Protein AF-A0A9N7V753-F1 (afdb_monomer_lite)

Sequence (194 aa):
MTSAGGLTGLWVVAFLTLHVANFGETQNAAPNKVDVPFPPARPTAQNLAAICHQGQGRPRYPASFFPRSGSSHFRRRGDAINRLESWFQSCCSGQASEQSHQILCCAQQAWKQALSQFCVEEYSTMTAAYLCCRSQGDARWTCFDSELPNPDYSPTPGYTAPHTDGEKSLAGFPDLLHPNPPKSSLSAEERLEI

Foldseek 3Di:
DDDDDDDDDDDDPPPPPPPPPPPPPPPPPPPPPLDQQPDAAAQDLQQLCLLQPVLQLADADPPVSDDPDPCLLVNLSRQLVNLLSLQLPVLNPDPCPVPSVLSSQSSNVSSVQSVQVSLVVQVVDPDDRDPLSPDDDVSSVCVRNPDGSCNNNDGDPPGGYDDDPCPVRCVSSPPSVDDPPPPPPDDDDDPDDD

Secondary structure (DSSP, 8-state):
--------------------------------------SPPPP-TTTHHHHHHSGGGSPP--GGGS-SSS-HHHHHHHHHHHHHHHHHHHHT-SSGGGGHHHHHHHHHHHHHHHHHHHHHHHHTSSSPPPGGGG--HHHHHHHHTTS-SSTT-PPPTT-------GGGT-TT---TT--PPP------------

pLDDT: mean 78.22, std 21.4, range [39.0, 98.44]

InterPro domains:
  IPR008605 Extracellular matrix protein 1 [PF05782] (37-159)
  IPR008605 Extracellular matrix protein 1 [PTHR16776] (33-165)
  IPR020858 Serum albumin-like [SSF48552] (79-161)

Radius of gyration: 32.26 Å; chains: 1; bounding box: 59×155×39 Å

Organism: Pleuronectes platessa (NCBI:txid8262)

Structure (mmCIF, N/CA/C/O backbone):
data_AF-A0A9N7V753-F1
#
_entry.id   AF-A0A9N7V753-F1
#
loop_
_atom_site.group_PDB
_atom_site.id
_atom_site.type_symbol
_atom_site.label_atom_id
_atom_site.label_alt_id
_atom_site.label_comp_id
_atom_site.label_asym_id
_atom_site.label_entity_id
_atom_site.label_seq_id
_atom_site.pdbx_PDB_ins_code
_atom_site.Cartn_x
_atom_site.Cartn_y
_atom_site.Cartn_z
_atom_site.occupancy
_atom_site.B_iso_or_equiv
_atom_site.auth_seq_id
_atom_site.auth_comp_id
_atom_site.auth_asym_id
_atom_site.auth_atom_id
_atom_site.pdbx_PDB_model_num
ATOM 1 N N . MET A 1 1 ? 20.153 -100.114 -15.210 1.00 41.12 1 MET A N 1
ATOM 2 C CA . MET A 1 1 ? 21.440 -100.340 -15.901 1.00 41.12 1 MET A CA 1
ATOM 3 C C . MET A 1 1 ? 22.102 -98.981 -16.084 1.00 41.12 1 MET A C 1
ATOM 5 O O . MET A 1 1 ? 21.393 -98.074 -16.491 1.00 41.12 1 MET A O 1
ATOM 9 N N . THR A 1 2 ? 23.398 -98.898 -15.737 1.00 39.09 2 THR A N 1
ATOM 10 C CA . THR A 1 2 ? 24.406 -97.827 -15.984 1.00 39.09 2 THR A CA 1
ATOM 11 C C . THR A 1 2 ? 24.171 -96.455 -15.321 1.00 39.09 2 THR A C 1
ATOM 13 O O . THR A 1 2 ? 23.083 -95.924 -15.457 1.00 39.09 2 THR A O 1
ATOM 16 N N . SER A 1 3 ? 25.065 -95.807 -14.554 1.00 41.88 3 SER A N 1
ATOM 17 C CA . SER A 1 3 ? 26.543 -95.748 -14.376 1.00 41.88 3 SER A CA 1
ATOM 18 C C . SER A 1 3 ? 27.085 -94.368 -14.801 1.00 41.88 3 SER A C 1
ATOM 20 O O . SER A 1 3 ? 26.590 -93.809 -15.773 1.00 41.88 3 SER A O 1
ATOM 22 N N . ALA A 1 4 ? 28.147 -93.931 -14.102 1.00 47.25 4 ALA A N 1
ATOM 23 C CA . ALA A 1 4 ? 29.053 -92.791 -14.335 1.00 47.25 4 ALA A CA 1
ATOM 24 C C . ALA A 1 4 ? 28.466 -91.400 -14.016 1.00 47.25 4 ALA A C 1
ATOM 26 O O . ALA A 1 4 ? 27.377 -91.061 -14.452 1.00 47.25 4 ALA A O 1
ATOM 27 N N . GLY A 1 5 ? 29.077 -90.558 -13.175 1.00 39.50 5 GLY A N 1
ATOM 28 C CA . GLY A 1 5 ? 30.484 -90.128 -13.139 1.00 39.50 5 GLY A CA 1
ATOM 29 C C . GLY A 1 5 ? 30.478 -88.655 -13.580 1.00 39.50 5 GLY A C 1
ATOM 30 O O . GLY A 1 5 ? 30.138 -88.370 -14.716 1.00 39.50 5 GLY A O 1
ATOM 31 N N . GLY A 1 6 ? 30.533 -87.680 -12.671 1.00 49.28 6 GLY A N 1
ATOM 32 C CA . GLY A 1 6 ? 31.778 -87.059 -12.221 1.00 49.28 6 GLY A CA 1
ATOM 33 C C . GLY A 1 6 ? 32.352 -86.130 -13.295 1.00 49.28 6 GLY A C 1
ATOM 34 O O . GLY A 1 6 ? 32.861 -86.639 -14.280 1.00 49.28 6 GLY A O 1
ATOM 35 N N . LEU A 1 7 ? 32.303 -84.806 -13.094 1.00 53.50 7 LEU A N 1
ATOM 36 C CA . LEU A 1 7 ? 33.302 -83.853 -13.601 1.00 53.50 7 LEU A CA 1
ATOM 37 C C . LEU A 1 7 ? 33.081 -82.454 -13.009 1.00 53.50 7 LEU A C 1
ATOM 39 O O . LEU A 1 7 ? 31.990 -81.891 -13.002 1.00 53.50 7 LEU A O 1
ATOM 43 N N . THR A 1 8 ? 34.180 -81.942 -12.479 1.00 56.88 8 THR A N 1
ATOM 44 C CA . THR A 1 8 ? 34.434 -80.615 -11.932 1.00 56.88 8 THR A CA 1
ATOM 45 C C . THR A 1 8 ? 34.169 -79.497 -12.937 1.00 56.88 8 THR A C 1
ATOM 47 O O . THR A 1 8 ? 34.544 -79.611 -14.101 1.00 56.88 8 THR A O 1
ATOM 50 N N . GLY A 1 9 ? 33.647 -78.368 -12.461 1.00 53.69 9 GLY A N 1
ATOM 51 C CA . GLY A 1 9 ? 33.552 -77.145 -13.253 1.00 53.69 9 GLY A CA 1
ATOM 52 C C . GLY A 1 9 ? 33.303 -75.928 -12.374 1.00 53.69 9 GLY A C 1
ATOM 53 O O . GLY A 1 9 ? 32.161 -75.535 -12.167 1.00 53.69 9 GLY A O 1
ATOM 54 N N . LEU A 1 10 ? 34.387 -75.359 -11.842 1.00 59.84 10 LEU A N 1
ATOM 55 C CA . LEU A 1 10 ? 34.422 -74.032 -11.229 1.00 59.84 10 LEU A CA 1
ATOM 56 C C . LEU A 1 10 ? 33.888 -72.993 -12.224 1.00 59.84 10 LEU A C 1
ATOM 58 O O . LEU A 1 10 ? 34.553 -72.701 -13.215 1.00 59.84 10 LEU A O 1
ATOM 62 N N . TRP A 1 11 ? 32.730 -72.403 -11.934 1.00 51.78 11 TRP A N 1
ATOM 63 C CA . TRP A 1 11 ? 32.308 -71.155 -12.564 1.00 51.78 11 TRP A CA 1
ATOM 64 C C . TRP A 1 11 ? 32.396 -70.033 -11.538 1.00 51.78 11 TRP A C 1
ATOM 66 O O . TRP A 1 11 ? 31.686 -69.995 -10.535 1.00 51.78 11 TRP A O 1
ATOM 76 N N . VAL A 1 12 ? 33.362 -69.160 -11.797 1.00 57.62 12 VAL A N 1
ATOM 77 C CA . VAL A 1 12 ? 33.667 -67.927 -11.080 1.00 57.62 12 VAL A CA 1
ATOM 78 C C . VAL A 1 12 ? 32.401 -67.072 -11.005 1.00 57.62 12 VAL A C 1
ATOM 80 O O . VAL A 1 12 ? 31.888 -66.625 -12.028 1.00 57.62 12 VAL A O 1
ATOM 83 N N . VAL A 1 13 ? 31.894 -66.834 -9.795 1.00 61.47 13 VAL A N 1
ATOM 84 C CA . VAL A 1 13 ? 30.820 -65.860 -9.571 1.00 61.47 13 VAL A CA 1
ATOM 85 C C . VAL A 1 13 ? 31.440 -64.471 -9.698 1.00 61.47 13 VAL A C 1
ATOM 87 O O . VAL A 1 13 ? 32.051 -63.958 -8.762 1.00 61.47 13 VAL A O 1
ATOM 90 N N . ALA A 1 14 ? 31.331 -63.869 -10.879 1.00 55.44 14 ALA A N 1
ATOM 91 C CA . ALA A 1 14 ? 31.645 -62.463 -11.073 1.00 55.44 14 ALA A CA 1
ATOM 92 C C . ALA A 1 14 ? 30.571 -61.621 -10.362 1.00 55.44 14 ALA A C 1
ATOM 94 O O . ALA A 1 14 ? 29.506 -61.352 -10.916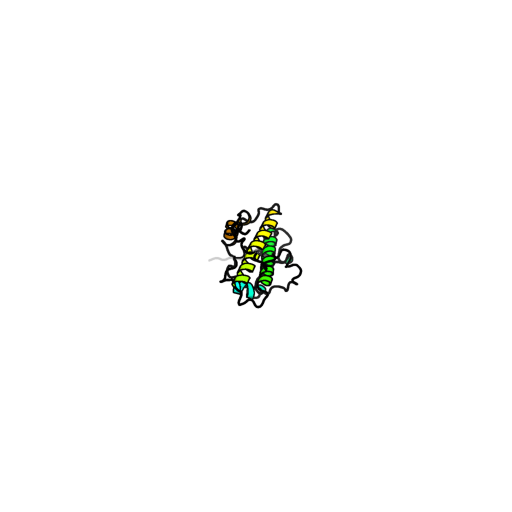 1.00 55.44 14 ALA A O 1
ATOM 95 N N . PHE A 1 15 ? 30.835 -61.223 -9.116 1.00 52.66 15 PHE A N 1
ATOM 96 C CA . PHE A 1 15 ? 30.058 -60.194 -8.427 1.00 52.66 15 PHE A CA 1
ATOM 97 C C . PHE A 1 15 ? 30.319 -58.843 -9.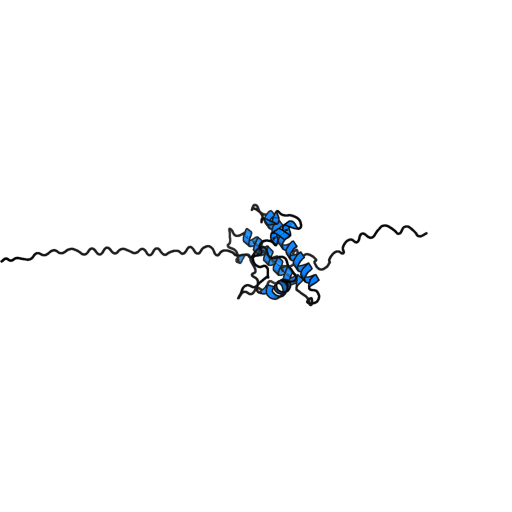105 1.00 52.66 15 PHE A C 1
ATOM 99 O O . PHE A 1 15 ? 31.224 -58.102 -8.727 1.00 52.66 15 PHE A O 1
ATOM 106 N N . LEU A 1 16 ? 29.526 -58.524 -10.129 1.00 52.78 16 LEU A N 1
ATOM 107 C CA . LEU A 1 16 ? 29.385 -57.156 -10.614 1.00 52.78 16 LEU A CA 1
ATOM 108 C C . LEU A 1 16 ? 28.693 -56.350 -9.514 1.00 52.78 16 LEU A C 1
ATOM 110 O O . LEU A 1 16 ? 27.471 -56.377 -9.370 1.00 52.78 16 LEU A O 1
ATOM 114 N N . THR A 1 17 ? 29.484 -55.648 -8.708 1.00 55.44 17 THR A N 1
ATOM 115 C CA . THR A 1 17 ? 28.987 -54.599 -7.824 1.00 55.44 17 THR A CA 1
ATOM 116 C C . THR A 1 17 ? 28.474 -53.456 -8.695 1.00 55.44 17 THR A C 1
ATOM 118 O O . THR A 1 17 ? 29.213 -52.554 -9.095 1.00 55.44 17 THR A O 1
ATOM 121 N N . LEU A 1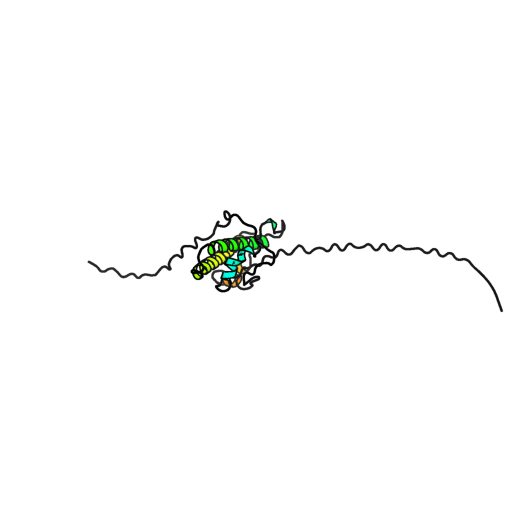 18 ? 27.177 -53.507 -9.011 1.00 53.69 18 LEU A N 1
ATOM 122 C CA . LEU A 1 18 ? 26.414 -52.342 -9.438 1.00 53.69 18 LEU A CA 1
ATOM 123 C C . LEU A 1 18 ? 26.581 -51.286 -8.347 1.00 53.69 18 LEU A C 1
ATOM 125 O O . LEU A 1 18 ? 25.947 -51.342 -7.294 1.00 53.69 18 LEU A O 1
ATOM 129 N N . HIS A 1 19 ? 27.482 -50.340 -8.592 1.00 51.34 19 HIS A N 1
ATOM 130 C CA . HIS A 1 19 ? 27.505 -49.096 -7.856 1.00 51.34 19 HIS A CA 1
ATOM 131 C C . HIS A 1 19 ? 26.194 -48.403 -8.202 1.00 51.34 19 HIS A C 1
ATOM 133 O O . HIS A 1 19 ? 26.049 -47.814 -9.273 1.00 51.34 19 HIS A O 1
ATOM 139 N N . VAL A 1 20 ? 25.218 -48.516 -7.302 1.00 54.53 20 VAL A N 1
ATOM 140 C CA . VAL A 1 20 ? 24.125 -47.558 -7.225 1.00 54.53 20 VAL A CA 1
ATOM 141 C C . VAL A 1 20 ? 24.807 -46.230 -6.931 1.00 54.53 20 VAL A C 1
ATOM 143 O O . VAL A 1 20 ? 25.133 -45.915 -5.788 1.00 54.53 20 VAL A O 1
ATOM 146 N N . ALA A 1 21 ? 25.110 -45.480 -7.989 1.00 52.22 21 ALA A N 1
ATOM 147 C CA . ALA A 1 21 ? 25.310 -44.057 -7.868 1.00 52.22 21 ALA A CA 1
ATOM 148 C C . ALA A 1 21 ? 23.990 -43.535 -7.308 1.00 52.22 21 ALA A C 1
ATOM 150 O O . ALA A 1 21 ? 22.993 -43.433 -8.020 1.00 52.22 21 ALA A O 1
ATOM 151 N N . ASN A 1 22 ? 23.976 -43.293 -5.999 1.00 52.75 22 ASN A N 1
ATOM 152 C CA . ASN A 1 22 ? 22.988 -42.440 -5.382 1.00 52.75 22 ASN A CA 1
ATOM 153 C C . ASN A 1 22 ? 23.207 -41.091 -6.070 1.00 52.75 22 ASN A C 1
ATOM 155 O O . ASN A 1 22 ? 24.122 -40.346 -5.715 1.00 52.75 22 ASN A O 1
ATOM 159 N N . PHE A 1 23 ? 22.452 -40.831 -7.140 1.00 47.00 23 PHE A N 1
ATOM 160 C CA . PHE A 1 23 ? 22.232 -39.475 -7.591 1.00 47.00 23 PHE A CA 1
ATOM 161 C C . PHE A 1 23 ? 21.607 -38.810 -6.378 1.00 47.00 2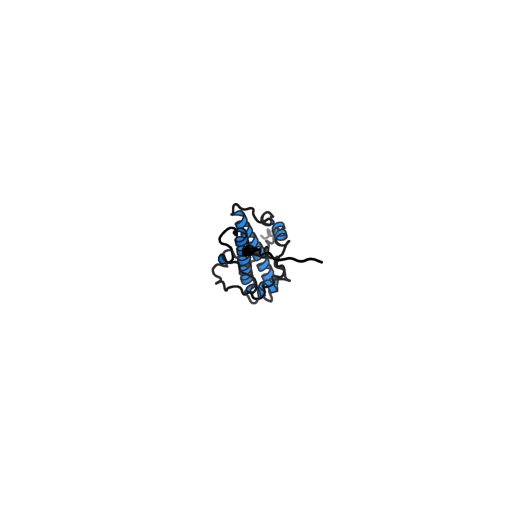3 PHE A C 1
ATOM 163 O O . PHE A 1 23 ? 20.436 -39.019 -6.076 1.00 47.00 23 PHE A O 1
ATOM 170 N N . GLY A 1 24 ? 22.449 -38.111 -5.615 1.00 43.56 24 GLY A N 1
ATOM 171 C CA . GLY A 1 24 ? 21.988 -37.126 -4.671 1.00 43.56 24 GLY A CA 1
ATOM 172 C C . GLY A 1 24 ? 21.081 -36.234 -5.484 1.00 43.56 24 GLY A C 1
ATOM 173 O O . GLY A 1 24 ? 21.546 -35.486 -6.342 1.00 43.56 24 GLY A O 1
ATOM 174 N N . GLU A 1 25 ? 19.785 -36.416 -5.279 1.00 42.47 25 GLU A N 1
ATOM 175 C CA . GLU A 1 25 ? 18.776 -35.489 -5.713 1.00 42.47 25 GLU A CA 1
ATOM 176 C C . GLU A 1 25 ? 19.125 -34.209 -4.965 1.00 42.47 25 GLU A C 1
ATOM 178 O O . GLU A 1 25 ? 18.754 -33.999 -3.809 1.00 42.47 25 GLU A O 1
ATOM 183 N N . THR A 1 26 ? 19.957 -33.379 -5.594 1.00 45.09 26 THR A N 1
ATOM 184 C CA . THR A 1 26 ? 19.962 -31.955 -5.341 1.00 45.09 26 THR A CA 1
ATOM 185 C C . THR A 1 26 ? 18.542 -31.537 -5.652 1.00 45.09 26 THR A C 1
ATOM 187 O O . THR A 1 26 ? 18.189 -31.225 -6.788 1.00 45.09 26 THR A O 1
ATOM 190 N N . GLN A 1 27 ? 17.699 -31.610 -4.621 1.00 48.31 27 GLN A N 1
ATOM 191 C CA . GLN A 1 27 ? 16.474 -30.854 -4.548 1.00 48.31 27 GLN A CA 1
ATOM 192 C C . GLN A 1 27 ? 16.921 -29.428 -4.819 1.00 48.31 27 GLN A C 1
ATOM 194 O O . GLN A 1 27 ? 17.489 -28.752 -3.959 1.00 48.31 27 GLN A O 1
ATOM 199 N N . ASN A 1 28 ? 16.761 -29.014 -6.072 1.00 43.78 28 ASN A N 1
ATOM 200 C CA . ASN A 1 28 ? 16.769 -27.626 -6.449 1.00 43.78 28 ASN A CA 1
ATOM 201 C C . ASN A 1 28 ? 15.605 -27.043 -5.660 1.00 43.78 28 ASN A C 1
ATOM 203 O O . ASN A 1 28 ? 14.462 -27.082 -6.112 1.00 43.78 28 ASN A O 1
ATOM 207 N N . ALA A 1 29 ? 15.884 -26.604 -4.431 1.00 46.41 29 ALA A N 1
ATOM 208 C CA . ALA A 1 29 ? 14.979 -25.782 -3.670 1.00 46.41 29 ALA A CA 1
ATOM 209 C C . ALA A 1 29 ? 14.659 -24.625 -4.606 1.00 46.41 29 ALA A C 1
ATOM 211 O O . ALA A 1 29 ? 15.542 -23.828 -4.941 1.00 46.41 29 ALA A O 1
ATOM 212 N N . ALA A 1 30 ? 13.428 -24.609 -5.119 1.00 45.75 30 ALA A N 1
ATOM 213 C CA . ALA A 1 30 ? 12.931 -23.484 -5.879 1.00 45.75 30 ALA A CA 1
ATOM 214 C C . ALA A 1 30 ? 13.311 -22.227 -5.084 1.00 45.75 30 ALA A C 1
ATOM 216 O O . ALA A 1 30 ? 13.142 -22.231 -3.858 1.00 45.75 30 ALA A O 1
ATOM 217 N N . PRO A 1 31 ? 13.899 -21.199 -5.721 1.00 50.94 31 PRO A N 1
ATOM 218 C CA . PRO A 1 31 ? 14.277 -19.994 -5.004 1.00 50.94 31 PRO A CA 1
ATOM 219 C C . PRO A 1 31 ? 13.043 -19.533 -4.238 1.00 50.94 31 PRO A C 1
ATOM 221 O O . PRO A 1 31 ? 11.997 -19.344 -4.858 1.00 50.94 31 PRO A O 1
ATOM 224 N N . ASN A 1 32 ? 13.158 -19.460 -2.904 1.00 55.78 32 ASN A N 1
ATOM 225 C CA . ASN A 1 32 ? 12.096 -19.032 -1.994 1.00 55.78 32 ASN A CA 1
ATOM 226 C C . ASN A 1 32 ? 11.310 -17.907 -2.672 1.00 55.78 32 ASN A C 1
ATOM 228 O O . ASN A 1 32 ? 11.864 -16.829 -2.907 1.00 55.78 32 ASN A O 1
ATOM 232 N N . LYS A 1 33 ? 10.069 -18.191 -3.088 1.00 62.53 33 LYS A N 1
ATOM 233 C CA . LYS A 1 33 ? 9.252 -17.223 -3.820 1.00 62.53 33 LYS A CA 1
ATOM 234 C C . LYS A 1 33 ? 9.057 -16.043 -2.883 1.00 62.53 33 LYS A C 1
ATOM 236 O O . LYS A 1 33 ? 8.388 -16.167 -1.865 1.00 62.53 33 LYS A O 1
ATOM 241 N N . VAL A 1 34 ? 9.681 -14.918 -3.218 1.00 79.44 34 VAL A N 1
ATOM 242 C CA . VAL A 1 34 ? 9.495 -13.665 -2.492 1.00 79.44 34 VAL A CA 1
ATOM 243 C C . VAL A 1 34 ? 8.034 -13.275 -2.667 1.00 79.44 34 VAL A C 1
ATOM 245 O O . VAL A 1 34 ? 7.625 -12.873 -3.758 1.00 79.44 34 VAL A O 1
ATOM 248 N N . ASP A 1 35 ? 7.247 -13.441 -1.611 1.00 86.50 35 ASP A N 1
ATOM 249 C CA . ASP A 1 35 ? 5.836 -13.092 -1.616 1.00 86.50 35 ASP A CA 1
ATOM 250 C C . ASP A 1 35 ? 5.645 -11.733 -0.950 1.00 86.50 35 ASP A C 1
ATOM 252 O O . ASP A 1 35 ? 6.028 -11.518 0.197 1.00 86.50 35 ASP A O 1
ATOM 256 N N . VAL A 1 36 ? 5.103 -10.792 -1.719 1.00 93.81 36 VAL A N 1
ATOM 257 C CA . VAL A 1 36 ? 4.743 -9.451 -1.264 1.00 93.81 36 VAL A CA 1
ATOM 258 C C . VAL A 1 36 ? 3.267 -9.283 -1.634 1.00 93.81 36 VAL A C 1
ATOM 260 O O . VAL A 1 36 ? 2.983 -9.210 -2.835 1.00 93.81 36 VAL A O 1
ATOM 263 N N . PRO A 1 37 ? 2.331 -9.262 -0.664 1.00 93.81 37 PRO A N 1
ATOM 264 C CA . PRO A 1 37 ? 0.892 -9.220 -0.897 1.00 93.81 37 PRO A CA 1
ATOM 265 C C . PRO A 1 37 ? 0.510 -7.828 -1.403 1.00 93.81 37 PRO A C 1
ATOM 267 O O . PRO A 1 37 ? 0.150 -6.932 -0.644 1.00 93.81 37 PRO A O 1
ATOM 270 N N . PHE A 1 38 ? 0.671 -7.641 -2.709 1.00 96.25 38 PHE A N 1
ATOM 271 C CA . PHE A 1 38 ? 0.485 -6.381 -3.406 1.00 96.25 38 PHE A CA 1
ATOM 272 C C . PHE A 1 38 ? -0.483 -6.591 -4.577 1.00 96.25 38 PHE A C 1
ATOM 274 O O . PHE A 1 38 ? -0.289 -7.550 -5.331 1.00 96.25 38 PHE A O 1
ATOM 281 N N . PRO A 1 39 ? -1.458 -5.694 -4.784 1.00 97.38 39 PRO A N 1
ATOM 282 C CA . PRO A 1 39 ? -1.641 -4.414 -4.096 1.00 97.38 39 PRO A CA 1
ATOM 283 C C . PRO A 1 39 ? -2.316 -4.524 -2.715 1.00 97.38 39 PRO A C 1
ATOM 285 O O . PRO A 1 39 ? -3.073 -5.460 -2.470 1.00 97.38 39 PRO A O 1
ATOM 288 N N . PRO A 1 40 ? -2.048 -3.580 -1.792 1.00 97.44 40 PRO A N 1
ATOM 289 C CA . PRO A 1 40 ? -2.814 -3.469 -0.556 1.00 97.44 40 PRO A CA 1
ATOM 290 C C . PRO A 1 40 ? -4.236 -2.983 -0.858 1.00 97.44 40 PRO A C 1
ATOM 292 O O . PRO A 1 40 ? -4.425 -2.115 -1.713 1.00 97.44 40 PRO A O 1
ATOM 295 N N . ALA A 1 41 ? -5.221 -3.491 -0.123 1.00 97.75 41 ALA A N 1
ATOM 296 C CA . ALA A 1 41 ? -6.615 -3.090 -0.284 1.00 97.75 41 ALA A CA 1
ATOM 297 C C . ALA A 1 41 ? -6.862 -1.627 0.059 1.00 97.75 41 ALA A C 1
ATOM 299 O O . ALA A 1 41 ? -6.158 -1.038 0.879 1.00 97.75 41 ALA A O 1
ATOM 300 N N . ARG A 1 42 ? -7.877 -1.013 -0.547 1.00 98.06 42 ARG A N 1
ATOM 301 C CA . ARG A 1 42 ? -8.275 0.332 -0.143 1.00 98.06 42 ARG A CA 1
ATOM 302 C C . ARG A 1 42 ? -8.811 0.308 1.301 1.00 98.06 42 ARG A C 1
ATOM 304 O O . ARG A 1 42 ? -9.614 -0.560 1.650 1.00 98.06 42 ARG A O 1
ATOM 311 N N . PRO A 1 43 ? -8.438 1.282 2.152 1.00 97.81 43 PRO A N 1
ATOM 312 C CA . PRO A 1 43 ? -9.038 1.412 3.474 1.00 97.81 43 PRO A CA 1
ATOM 313 C C . PRO A 1 43 ? -10.547 1.663 3.398 1.00 97.81 43 PRO A C 1
ATOM 315 O O . PRO A 1 43 ? -11.020 2.543 2.668 1.00 97.81 43 PRO A O 1
ATOM 318 N N . THR A 1 44 ? -11.294 0.906 4.190 1.00 96.94 44 THR A N 1
ATOM 319 C CA . THR A 1 44 ? -12.748 0.963 4.359 1.00 96.94 44 THR A CA 1
ATOM 320 C C . THR A 1 44 ? -13.080 1.010 5.847 1.00 96.94 44 THR A C 1
ATOM 322 O O . THR A 1 44 ? -12.226 0.741 6.688 1.00 96.94 44 THR A O 1
ATOM 325 N N . ALA A 1 45 ? -14.324 1.330 6.204 1.00 95.62 45 ALA A N 1
ATOM 326 C CA . ALA A 1 45 ? -14.742 1.282 7.606 1.00 95.62 45 ALA A CA 1
ATOM 327 C C . ALA A 1 45 ? -14.619 -0.136 8.202 1.00 95.62 45 ALA A C 1
ATOM 329 O O . ALA A 1 45 ? -14.348 -0.283 9.389 1.00 95.62 45 ALA A O 1
ATOM 330 N N . GLN A 1 46 ? -14.779 -1.170 7.372 1.00 95.44 46 GLN A N 1
ATOM 331 C CA . GLN A 1 46 ? -14.758 -2.576 7.768 1.00 95.44 46 GLN A CA 1
ATOM 332 C C . GLN A 1 46 ? -13.348 -3.057 8.130 1.00 95.44 46 GLN A C 1
ATOM 334 O O . GLN A 1 46 ? -13.185 -3.769 9.117 1.00 95.44 46 GLN A O 1
ATOM 339 N N . ASN A 1 47 ? -12.326 -2.644 7.373 1.00 96.38 47 ASN A N 1
ATOM 340 C CA . ASN A 1 47 ? -10.941 -3.065 7.613 1.00 96.38 47 ASN A CA 1
ATOM 341 C C . ASN A 1 47 ? -10.119 -2.059 8.446 1.00 96.38 47 ASN A C 1
ATOM 343 O O . ASN A 1 47 ? -8.994 -2.370 8.841 1.00 96.38 47 ASN A O 1
ATOM 347 N N . LEU A 1 48 ? -10.677 -0.888 8.783 1.00 95.38 48 LEU A N 1
ATOM 348 C CA . LEU A 1 48 ? -9.972 0.172 9.517 1.00 95.38 48 LEU A CA 1
ATOM 349 C C . LEU A 1 48 ? -9.424 -0.293 10.872 1.00 95.38 48 LEU A C 1
ATOM 351 O O . LEU A 1 48 ? -8.295 0.037 11.237 1.00 95.38 48 LEU A O 1
ATOM 355 N N . ALA A 1 49 ? -10.203 -1.090 11.607 1.00 94.06 49 ALA A N 1
ATOM 356 C CA . ALA A 1 49 ? -9.778 -1.625 12.897 1.00 94.06 49 ALA A CA 1
ATOM 357 C C . ALA A 1 49 ? -8.542 -2.530 12.751 1.00 94.06 49 ALA A C 1
ATOM 359 O O . ALA A 1 49 ? -7.595 -2.415 13.528 1.00 94.06 49 ALA A O 1
ATOM 360 N N . ALA A 1 50 ? -8.508 -3.389 11.729 1.00 95.19 50 ALA A N 1
ATOM 361 C CA . ALA A 1 50 ? -7.349 -4.232 11.445 1.00 95.19 50 ALA A CA 1
ATOM 362 C C . ALA A 1 50 ? -6.138 -3.394 11.005 1.00 95.19 50 ALA A C 1
ATOM 364 O O . ALA A 1 50 ? -5.021 -3.612 11.484 1.00 95.19 50 ALA A O 1
ATOM 365 N N . ILE A 1 51 ? -6.351 -2.379 10.161 1.00 95.81 51 ILE A N 1
ATOM 366 C CA . ILE A 1 51 ? -5.304 -1.434 9.750 1.00 95.81 51 ILE A CA 1
ATOM 367 C C . ILE A 1 51 ? -4.616 -0.823 10.978 1.00 95.81 51 ILE A C 1
ATOM 369 O O . ILE A 1 51 ? -3.391 -0.930 11.090 1.00 95.81 51 ILE A O 1
ATOM 373 N N . CYS A 1 52 ? -5.389 -0.265 11.915 1.00 93.50 52 CYS A N 1
ATOM 374 C CA . CYS A 1 52 ? -4.848 0.439 13.076 1.00 93.50 52 CYS A CA 1
ATOM 375 C C . CYS A 1 52 ? -4.321 -0.481 14.183 1.00 93.50 52 CYS A C 1
ATOM 377 O O . CYS A 1 52 ? -3.291 -0.183 14.785 1.00 93.50 52 CYS A O 1
ATOM 379 N N . HIS A 1 53 ? -5.001 -1.592 14.473 1.00 93.12 53 HIS A N 1
ATOM 380 C CA . HIS A 1 53 ? -4.688 -2.405 15.654 1.00 93.12 53 HIS A CA 1
ATOM 381 C C . HIS A 1 53 ? -3.807 -3.621 15.357 1.00 93.12 53 HIS A C 1
ATOM 383 O O . HIS A 1 53 ? -3.195 -4.163 16.273 1.00 93.12 53 HIS A O 1
ATOM 389 N N . GLN A 1 54 ? -3.708 -4.049 14.096 1.00 94.31 54 GLN A N 1
ATOM 390 C CA . GLN A 1 54 ? -2.997 -5.279 13.718 1.00 94.31 54 GLN A CA 1
ATOM 391 C C . GLN A 1 54 ? -1.732 -5.014 12.887 1.00 94.31 54 GLN A C 1
ATOM 393 O O . GLN A 1 54 ? -1.097 -5.955 12.418 1.00 94.31 54 GLN A O 1
ATOM 398 N N . GLY A 1 55 ? -1.309 -3.752 12.737 1.00 92.50 55 GLY A N 1
ATOM 399 C CA . GLY A 1 55 ? -0.146 -3.386 11.913 1.00 92.50 55 GLY A CA 1
ATOM 400 C C . GLY A 1 55 ? 1.189 -3.983 12.353 1.00 92.50 55 GLY A C 1
ATOM 401 O O . GLY A 1 55 ? 2.076 -4.178 11.526 1.00 92.50 55 GLY A O 1
ATOM 402 N N . GLN A 1 56 ? 1.322 -4.342 13.631 1.00 93.44 56 GLN A N 1
ATOM 403 C CA . GLN A 1 56 ? 2.500 -5.056 14.136 1.00 93.44 56 GLN A CA 1
ATOM 404 C C . GLN A 1 56 ? 2.546 -6.521 13.686 1.00 93.44 56 GLN A C 1
ATOM 406 O O . GLN A 1 56 ? 3.620 -7.104 13.638 1.00 93.44 56 GLN A O 1
ATOM 411 N N . GLY A 1 57 ? 1.412 -7.119 13.319 1.00 95.06 57 GLY A N 1
ATOM 412 C CA . GLY A 1 57 ? 1.358 -8.492 12.821 1.00 95.06 57 GLY A CA 1
ATOM 413 C C . GLY A 1 57 ? 1.563 -8.613 11.309 1.00 95.06 57 GLY A C 1
ATOM 414 O O . GLY A 1 57 ? 1.500 -9.722 10.787 1.00 95.06 57 GLY A O 1
ATOM 415 N N . ARG A 1 58 ? 1.784 -7.509 10.580 1.00 94.75 58 ARG A N 1
ATOM 416 C CA . ARG A 1 58 ? 1.929 -7.517 9.114 1.00 94.75 58 ARG A CA 1
ATOM 417 C C . ARG A 1 58 ? 3.397 -7.383 8.680 1.00 94.75 58 ARG A C 1
ATOM 419 O O . ARG A 1 58 ? 4.088 -6.504 9.202 1.00 94.75 58 ARG A O 1
ATOM 426 N N . PRO A 1 59 ? 3.883 -8.208 7.726 1.00 93.88 59 PRO A N 1
ATOM 427 C CA . PRO A 1 59 ? 5.288 -8.223 7.327 1.00 93.88 59 PRO A CA 1
ATOM 428 C C . PRO A 1 59 ? 5.829 -6.878 6.836 1.00 93.88 59 PRO A C 1
ATOM 430 O O . PRO A 1 59 ? 5.182 -6.179 6.057 1.00 93.88 59 PRO A O 1
ATOM 433 N N . ARG A 1 60 ? 7.060 -6.557 7.250 1.00 93.62 60 ARG A N 1
ATOM 434 C CA . ARG A 1 60 ? 7.888 -5.486 6.678 1.00 93.62 60 ARG A CA 1
ATOM 435 C C . ARG A 1 60 ? 8.929 -6.068 5.731 1.00 93.62 60 ARG A C 1
ATOM 437 O O . ARG A 1 60 ? 9.449 -7.158 5.959 1.00 93.62 60 ARG A O 1
ATOM 444 N N . TYR A 1 61 ? 9.271 -5.301 4.705 1.00 93.94 61 TYR A N 1
ATOM 445 C CA . TYR A 1 61 ? 10.108 -5.733 3.589 1.00 93.94 61 TYR A CA 1
ATOM 446 C C . TYR A 1 61 ? 11.402 -4.910 3.505 1.00 93.94 61 TYR A C 1
ATOM 448 O O . TYR A 1 61 ? 11.532 -4.083 2.603 1.00 93.94 61 TYR A O 1
ATOM 456 N N . PRO A 1 62 ? 12.353 -5.048 4.448 1.00 91.44 62 PRO A N 1
ATOM 457 C CA . PRO A 1 62 ? 13.644 -4.373 4.341 1.00 91.44 62 PRO A CA 1
ATOM 458 C C . PRO A 1 62 ? 14.441 -4.897 3.138 1.00 91.44 62 PRO A C 1
ATOM 460 O O . PRO A 1 62 ? 14.197 -5.994 2.643 1.00 91.44 62 PRO A O 1
ATOM 463 N N . ALA A 1 63 ? 15.474 -4.168 2.707 1.00 89.06 63 ALA A N 1
ATOM 464 C CA . ALA A 1 63 ? 16.317 -4.587 1.582 1.00 89.06 63 ALA A CA 1
ATOM 465 C C . ALA A 1 63 ? 16.934 -5.994 1.754 1.00 89.06 63 ALA A C 1
ATOM 467 O O . ALA A 1 63 ? 17.166 -6.679 0.759 1.00 89.06 63 ALA A O 1
ATOM 468 N N . SER A 1 64 ? 17.173 -6.431 2.997 1.00 89.75 64 SER A N 1
ATOM 469 C CA . SER A 1 64 ? 17.674 -7.769 3.342 1.00 89.75 64 SER A CA 1
ATOM 470 C C . SER A 1 64 ? 16.663 -8.899 3.122 1.00 89.75 64 SER A C 1
ATOM 472 O O . SER A 1 64 ? 17.078 -10.049 3.024 1.00 89.75 64 SER A O 1
ATOM 474 N N . PHE A 1 65 ? 15.365 -8.593 3.014 1.00 90.56 65 PHE A N 1
ATOM 475 C CA . PHE A 1 65 ? 14.316 -9.570 2.697 1.00 90.56 65 PHE A CA 1
ATOM 476 C C . PHE A 1 65 ? 14.440 -10.106 1.264 1.00 90.56 65 PHE A C 1
ATOM 478 O O . PHE A 1 65 ? 13.983 -11.202 0.950 1.00 90.56 65 PHE A O 1
ATOM 485 N N . PHE A 1 66 ? 15.069 -9.334 0.376 1.00 91.62 66 PHE A N 1
ATOM 486 C CA . PHE A 1 66 ? 15.114 -9.628 -1.047 1.00 91.62 66 PHE A CA 1
ATOM 487 C C . PHE A 1 66 ? 16.466 -10.216 -1.473 1.00 91.62 66 PHE A C 1
ATOM 489 O O . PHE A 1 66 ? 17.516 -9.734 -1.035 1.00 91.62 66 PHE A O 1
ATOM 496 N N . PRO A 1 67 ? 16.486 -11.182 -2.416 1.00 91.50 67 PRO A N 1
ATOM 497 C CA . PRO A 1 67 ? 17.717 -11.632 -3.059 1.00 91.50 67 PRO A CA 1
ATOM 498 C C . PRO A 1 67 ? 18.499 -10.456 -3.645 1.00 91.50 67 PRO A C 1
ATOM 500 O O . PRO A 1 67 ? 17.896 -9.511 -4.159 1.00 91.50 67 PRO A O 1
ATOM 503 N N . ARG A 1 68 ? 19.837 -10.515 -3.611 1.00 87.44 68 ARG A N 1
ATOM 504 C CA . ARG A 1 68 ? 20.723 -9.403 -4.013 1.00 87.44 68 ARG A CA 1
ATOM 505 C C . ARG A 1 68 ? 20.469 -8.868 -5.426 1.00 87.44 68 ARG A C 1
ATOM 507 O O . ARG A 1 68 ? 20.597 -7.666 -5.629 1.00 87.44 68 ARG A O 1
ATOM 514 N N . SER A 1 69 ? 20.079 -9.723 -6.363 1.00 87.50 69 SER A N 1
ATOM 515 C CA . SER A 1 69 ? 19.771 -9.375 -7.753 1.00 87.50 69 SER A CA 1
ATOM 516 C C . SER A 1 69 ? 18.411 -9.945 -8.174 1.00 87.50 69 SER A C 1
ATOM 518 O O . SER A 1 69 ? 17.818 -10.753 -7.462 1.00 87.50 69 SER A O 1
ATOM 520 N N . GLY A 1 70 ? 17.880 -9.477 -9.309 1.00 86.56 70 GLY A N 1
ATOM 521 C CA . GLY A 1 70 ? 16.651 -10.018 -9.912 1.00 86.56 70 GLY A CA 1
ATOM 522 C C . GLY A 1 70 ? 15.344 -9.742 -9.154 1.00 86.56 70 GLY A C 1
ATOM 523 O O . GLY A 1 70 ? 14.303 -10.255 -9.539 1.00 86.56 70 GLY A O 1
ATOM 524 N N . SER A 1 71 ? 15.371 -8.934 -8.091 1.00 90.62 71 SER A N 1
ATOM 525 C CA . SER A 1 71 ? 14.230 -8.711 -7.186 1.00 90.62 71 SER A CA 1
ATOM 526 C C . SER A 1 71 ? 13.750 -7.256 -7.129 1.00 90.62 71 SER A C 1
ATOM 528 O O . SER A 1 71 ? 12.975 -6.897 -6.247 1.00 90.62 71 SER A O 1
ATOM 530 N N . SER A 1 72 ? 14.198 -6.399 -8.052 1.00 90.44 72 SER A N 1
ATOM 531 C CA . SER A 1 72 ? 13.928 -4.952 -8.022 1.00 90.44 72 SER A CA 1
ATOM 532 C C . SER A 1 72 ? 12.433 -4.610 -8.007 1.00 90.44 72 SER A C 1
ATOM 534 O O . SER A 1 72 ? 12.019 -3.754 -7.232 1.00 90.44 72 SER A O 1
ATOM 536 N N . HIS A 1 73 ? 11.612 -5.318 -8.787 1.00 91.38 73 HIS A N 1
ATOM 537 C CA . HIS A 1 73 ? 10.154 -5.142 -8.785 1.00 91.38 73 HIS A CA 1
ATOM 538 C C . HIS A 1 73 ? 9.521 -5.492 -7.431 1.00 91.38 73 HIS A C 1
ATOM 540 O O . HIS A 1 73 ? 8.642 -4.779 -6.955 1.00 91.38 73 HIS A O 1
ATOM 546 N N . PHE A 1 74 ? 9.976 -6.572 -6.788 1.00 93.75 74 PHE A N 1
ATOM 547 C CA . PHE A 1 74 ? 9.477 -6.965 -5.468 1.00 93.75 74 PHE A CA 1
ATOM 548 C C . PHE A 1 74 ? 9.916 -5.986 -4.380 1.00 93.75 74 PHE A C 1
ATOM 550 O O . PHE A 1 74 ? 9.115 -5.675 -3.504 1.00 93.75 74 PHE A O 1
ATOM 557 N N . ARG A 1 75 ? 11.140 -5.447 -4.476 1.00 94.31 75 ARG A N 1
ATOM 558 C CA . ARG A 1 75 ? 11.628 -4.396 -3.571 1.00 94.31 75 ARG A CA 1
ATOM 559 C C . ARG A 1 75 ? 10.721 -3.176 -3.600 1.00 94.31 75 ARG A C 1
ATOM 561 O O . ARG A 1 75 ? 10.224 -2.802 -2.553 1.00 94.31 75 ARG A O 1
ATOM 568 N N . ARG A 1 76 ? 10.398 -2.647 -4.786 1.00 95.31 76 ARG A N 1
ATOM 569 C CA . ARG A 1 76 ? 9.508 -1.477 -4.911 1.00 95.31 76 ARG A CA 1
ATOM 570 C C . ARG A 1 76 ? 8.105 -1.734 -4.353 1.00 95.31 76 ARG A C 1
ATOM 572 O O . ARG A 1 76 ? 7.542 -0.872 -3.689 1.00 95.31 76 ARG A O 1
ATOM 579 N N . ARG A 1 77 ? 7.548 -2.939 -4.545 1.00 96.62 77 ARG A N 1
ATOM 580 C CA . ARG A 1 77 ? 6.278 -3.333 -3.898 1.00 96.62 77 ARG A CA 1
ATOM 581 C C . ARG A 1 77 ? 6.407 -3.368 -2.374 1.00 96.62 77 ARG A C 1
ATOM 583 O O . ARG A 1 77 ? 5.526 -2.880 -1.674 1.00 96.62 77 ARG A O 1
ATOM 590 N N . GLY A 1 78 ? 7.503 -3.931 -1.867 1.00 96.31 78 GLY A N 1
ATOM 591 C CA . GLY A 1 78 ? 7.802 -3.974 -0.439 1.00 96.31 78 GLY A CA 1
ATOM 592 C C . GLY A 1 78 ? 7.976 -2.582 0.163 1.00 96.31 78 GLY A C 1
ATOM 593 O O . GLY A 1 78 ? 7.402 -2.297 1.208 1.00 96.31 78 GLY A O 1
ATOM 594 N N . ASP A 1 79 ? 8.691 -1.694 -0.525 1.00 95.75 79 ASP A N 1
ATOM 595 C CA . ASP A 1 79 ? 8.896 -0.300 -0.132 1.00 95.75 79 ASP A CA 1
ATOM 596 C C . ASP A 1 79 ? 7.568 0.469 -0.094 1.00 95.75 79 ASP A C 1
ATOM 598 O O . ASP A 1 79 ? 7.309 1.212 0.857 1.00 95.75 79 ASP A O 1
ATOM 602 N N . ALA A 1 80 ? 6.686 0.237 -1.072 1.00 97.06 80 ALA A N 1
ATOM 603 C CA . ALA A 1 80 ? 5.336 0.795 -1.085 1.00 97.06 80 ALA A CA 1
ATOM 604 C C . ALA A 1 80 ? 4.500 0.323 0.118 1.00 97.06 80 ALA A C 1
ATOM 606 O O . ALA A 1 80 ? 3.855 1.150 0.767 1.00 97.06 80 ALA A O 1
ATOM 607 N N . ILE A 1 81 ? 4.546 -0.973 0.461 1.00 97.19 81 ILE A N 1
ATOM 608 C CA . ILE A 1 81 ? 3.861 -1.507 1.652 1.00 97.19 81 ILE A CA 1
ATOM 609 C C . ILE A 1 81 ? 4.467 -0.933 2.934 1.00 97.19 81 ILE A C 1
ATOM 611 O O . ILE A 1 81 ? 3.728 -0.456 3.787 1.00 97.19 81 ILE A O 1
ATOM 615 N N . ASN A 1 82 ? 5.794 -0.917 3.074 1.00 96.12 82 ASN A N 1
ATOM 616 C CA . ASN A 1 82 ? 6.461 -0.383 4.266 1.00 96.12 82 ASN A CA 1
ATOM 617 C C . ASN A 1 82 ? 6.080 1.079 4.522 1.00 96.12 82 ASN A C 1
ATOM 619 O O . ASN A 1 82 ? 5.799 1.454 5.663 1.00 96.12 82 ASN A O 1
ATOM 623 N N . ARG A 1 83 ? 6.051 1.890 3.456 1.00 95.81 83 ARG A N 1
ATOM 624 C CA . ARG A 1 83 ? 5.620 3.290 3.506 1.00 95.81 83 ARG A CA 1
ATOM 625 C C . ARG A 1 83 ? 4.168 3.402 3.944 1.00 95.81 83 ARG A C 1
ATOM 627 O O . ARG A 1 83 ? 3.872 4.154 4.867 1.00 95.81 83 ARG A O 1
ATOM 634 N N . LEU A 1 84 ? 3.283 2.623 3.324 1.00 96.81 84 LEU A N 1
ATOM 635 C CA . LEU A 1 84 ? 1.865 2.612 3.665 1.00 96.81 84 LEU A CA 1
ATOM 636 C C . LEU A 1 84 ? 1.627 2.222 5.130 1.00 96.81 84 LEU A C 1
ATOM 638 O O . LEU A 1 84 ? 0.896 2.912 5.831 1.00 96.81 84 LEU A O 1
ATOM 642 N N . GLU A 1 85 ? 2.280 1.166 5.612 1.00 96.31 85 GLU A N 1
ATOM 643 C CA . GLU A 1 85 ? 2.160 0.707 6.999 1.00 96.31 85 GLU A CA 1
ATOM 644 C C . GLU A 1 85 ? 2.648 1.753 8.005 1.00 96.31 85 GLU A C 1
ATOM 646 O O . GLU A 1 85 ? 2.044 1.942 9.062 1.00 96.31 85 GLU A O 1
ATOM 651 N N . SER A 1 86 ? 3.724 2.474 7.682 1.00 92.62 86 SER A N 1
ATOM 652 C CA . SER A 1 86 ? 4.147 3.600 8.513 1.00 92.62 86 SER A CA 1
ATOM 653 C C . SER A 1 86 ? 3.121 4.726 8.533 1.00 92.62 86 SER A C 1
ATOM 655 O O . SER A 1 86 ? 2.900 5.339 9.573 1.00 92.62 86 SER A O 1
ATOM 657 N N . TRP A 1 87 ? 2.545 5.050 7.385 1.00 93.56 87 TRP A N 1
ATOM 658 C CA . TRP A 1 87 ? 1.589 6.142 7.272 1.00 93.56 87 TRP A CA 1
ATOM 659 C C . TRP A 1 87 ? 0.263 5.805 7.946 1.00 93.56 87 TRP A C 1
ATOM 661 O O . TRP A 1 87 ? -0.338 6.672 8.574 1.00 93.56 87 TRP A O 1
ATOM 671 N N . PHE A 1 88 ? -0.150 4.538 7.919 1.00 94.44 88 PHE A N 1
ATOM 672 C CA . PHE A 1 88 ? -1.244 4.051 8.752 1.00 94.44 88 PHE A CA 1
ATOM 673 C C . PHE A 1 88 ? -0.948 4.219 10.236 1.00 94.44 88 PHE A C 1
ATOM 675 O O . PHE A 1 88 ? -1.810 4.714 10.954 1.00 94.44 88 PHE A O 1
ATOM 682 N N . GLN A 1 89 ? 0.263 3.899 10.699 1.00 91.69 89 GLN A N 1
ATOM 683 C CA . GLN A 1 89 ? 0.635 4.134 12.095 1.00 91.69 89 GLN A CA 1
ATOM 684 C C . GLN A 1 89 ? 0.475 5.612 12.492 1.00 91.69 89 GLN A C 1
ATOM 686 O O . GLN A 1 89 ? -0.045 5.886 13.572 1.00 91.69 89 GLN A O 1
ATOM 691 N N . SER A 1 90 ? 0.847 6.551 11.616 1.00 89.62 90 SER A N 1
ATOM 692 C CA . SER A 1 90 ? 0.632 7.991 11.831 1.00 89.62 90 SER A CA 1
ATOM 693 C C . SER A 1 90 ? -0.851 8.383 11.806 1.00 89.62 90 SER A C 1
ATOM 695 O O . SER A 1 90 ? -1.303 9.122 12.673 1.00 89.62 90 SER A O 1
ATOM 697 N N . CYS A 1 91 ? -1.642 7.864 10.863 1.00 91.00 91 CYS A N 1
ATOM 698 C CA . CYS A 1 91 ? -3.089 8.114 10.831 1.00 91.00 91 CYS A CA 1
ATOM 699 C C . CYS A 1 91 ? -3.811 7.571 12.076 1.00 91.00 91 CYS A C 1
ATOM 701 O O . CYS A 1 91 ? -4.818 8.132 12.499 1.00 91.00 91 CYS A O 1
ATOM 703 N N . CYS A 1 92 ? -3.308 6.478 12.651 1.00 90.62 92 CYS A N 1
ATOM 704 C CA . CYS A 1 92 ? -3.893 5.811 13.810 1.00 90.62 92 CYS A CA 1
ATOM 705 C C . CYS A 1 92 ? -3.300 6.286 15.154 1.00 90.62 92 CYS A C 1
ATOM 707 O O . CYS A 1 92 ? -3.726 5.801 16.202 1.00 90.62 92 CYS A O 1
ATOM 709 N N . SER A 1 93 ? -2.323 7.205 15.165 1.00 83.31 93 SER A N 1
ATOM 710 C CA . SER A 1 93 ? -1.750 7.735 16.408 1.00 83.31 93 SER A CA 1
ATOM 711 C C . SER A 1 93 ? -2.638 8.844 16.989 1.00 83.31 93 SER A C 1
ATOM 713 O O . SER A 1 93 ? -2.648 9.958 16.475 1.00 83.31 93 SER A O 1
ATOM 715 N N . GLY A 1 94 ? -3.390 8.557 18.058 1.00 68.19 94 GLY A N 1
ATOM 716 C CA . GLY A 1 94 ? -4.217 9.545 18.771 1.00 68.19 94 GLY A CA 1
ATOM 717 C C . GLY A 1 94 ? -5.402 8.929 19.530 1.00 68.19 94 GLY A C 1
ATOM 718 O O . GLY A 1 94 ? -5.723 7.760 19.339 1.00 68.19 94 GLY A O 1
ATOM 719 N N . GLN A 1 95 ? -6.083 9.712 20.381 1.00 53.81 95 GLN A N 1
ATOM 720 C CA . GLN A 1 95 ? -7.296 9.308 21.136 1.00 53.81 95 GLN A CA 1
ATOM 721 C C . GLN A 1 95 ? -8.565 9.266 20.252 1.00 53.81 95 GLN A C 1
ATOM 723 O O . GLN A 1 95 ? -9.649 9.685 20.646 1.00 53.81 95 GLN A O 1
ATOM 728 N N . ALA A 1 96 ? -8.426 8.805 19.014 1.00 52.91 96 ALA A N 1
ATOM 729 C CA . ALA A 1 96 ? -9.354 9.065 17.921 1.00 52.91 96 ALA A CA 1
ATOM 730 C C . ALA A 1 96 ? -10.351 7.915 17.662 1.00 52.91 96 ALA A C 1
ATOM 732 O O . ALA A 1 96 ? -10.824 7.750 16.538 1.00 52.91 96 ALA A O 1
ATOM 733 N N . SER A 1 97 ? -10.727 7.134 18.685 1.00 50.31 97 SER A N 1
ATOM 734 C CA . SER A 1 97 ? -11.834 6.168 18.543 1.00 50.31 97 SER A CA 1
ATOM 735 C C . SER A 1 97 ? -13.161 6.863 18.196 1.00 50.31 97 SER A C 1
ATOM 737 O O . SER A 1 97 ? -13.975 6.281 17.492 1.00 50.31 97 SER A O 1
ATOM 739 N N . GLU A 1 98 ? -13.323 8.137 18.578 1.00 52.12 98 GLU A N 1
ATOM 740 C CA . GLU A 1 98 ? -14.464 9.003 18.223 1.00 52.12 98 GLU A CA 1
ATOM 741 C C . GLU A 1 98 ? -14.328 9.686 16.841 1.00 52.12 98 GLU A C 1
ATOM 743 O O . GLU A 1 98 ? -15.244 10.358 16.372 1.00 52.12 98 GLU A O 1
ATOM 748 N N . GLN A 1 99 ? -13.191 9.532 16.150 1.00 66.25 99 GLN A N 1
ATOM 749 C CA . GLN A 1 99 ? -12.887 10.209 14.879 1.00 66.25 99 GLN A CA 1
ATOM 750 C C . GLN A 1 99 ? -12.664 9.210 13.736 1.00 66.25 99 GLN A C 1
ATOM 752 O O . GLN A 1 99 ? -11.893 9.482 12.812 1.00 66.25 99 GLN A O 1
ATOM 757 N N . SER A 1 100 ? -13.348 8.058 13.751 1.00 80.00 100 SER A N 1
ATOM 758 C CA . SER A 1 100 ? -13.150 6.985 12.759 1.00 80.00 100 SER A CA 1
ATOM 759 C C . SER A 1 100 ? -13.230 7.479 11.308 1.00 80.00 100 SER A C 1
ATOM 761 O O . SER A 1 100 ? -12.509 6.981 10.449 1.00 80.00 100 SER A O 1
ATOM 763 N N . HIS A 1 101 ? -14.047 8.503 11.032 1.00 88.00 101 HIS A N 1
ATOM 764 C CA . HIS A 1 101 ? -14.111 9.145 9.717 1.00 88.00 101 HIS A CA 1
ATOM 765 C C . HIS A 1 101 ? -12.804 9.868 9.340 1.00 88.00 101 HIS A C 1
ATOM 767 O O . HIS A 1 101 ? -12.336 9.731 8.214 1.00 88.00 101 HIS A O 1
ATOM 773 N N . GLN A 1 102 ? -12.194 10.622 10.259 1.00 88.69 102 GLN A N 1
ATOM 774 C CA . GLN A 1 102 ? -10.939 11.340 9.998 1.00 88.69 102 GLN A CA 1
ATOM 775 C C . GLN A 1 102 ? -9.778 10.358 9.806 1.00 88.69 102 GLN A C 1
ATOM 777 O O . GLN A 1 102 ? -9.004 10.511 8.861 1.00 88.69 102 GLN A O 1
ATOM 782 N N . ILE A 1 103 ? -9.714 9.306 10.633 1.00 91.12 103 ILE A N 1
ATOM 783 C CA . ILE A 1 103 ? -8.732 8.223 10.473 1.00 91.12 103 ILE A CA 1
ATOM 784 C C . ILE A 1 103 ? -8.916 7.549 9.109 1.00 91.12 103 ILE A C 1
ATOM 786 O O . ILE A 1 103 ? -7.938 7.353 8.389 1.00 91.12 103 ILE A O 1
ATOM 790 N N . LEU A 1 104 ? -10.157 7.233 8.718 1.00 94.12 104 LEU A N 1
ATOM 791 C CA . LEU A 1 104 ? -10.442 6.621 7.421 1.00 94.12 104 LEU A CA 1
ATOM 792 C C . LEU A 1 104 ? -10.009 7.522 6.258 1.00 94.12 104 LEU A C 1
ATOM 794 O O . LEU A 1 104 ? -9.376 7.036 5.320 1.00 94.12 104 LEU A O 1
ATOM 798 N N . CYS A 1 105 ? -10.300 8.824 6.322 1.00 93.62 105 CYS A N 1
ATOM 799 C CA . CYS A 1 105 ? -9.855 9.790 5.317 1.00 93.62 105 CYS A CA 1
ATOM 800 C C . CYS A 1 105 ? -8.325 9.832 5.213 1.00 93.62 105 CYS A C 1
ATOM 802 O O . CYS A 1 105 ? -7.792 9.690 4.110 1.00 93.62 105 CYS A O 1
ATOM 804 N N . CYS A 1 106 ? -7.627 9.932 6.349 1.00 93.94 106 CYS A N 1
ATOM 805 C CA . CYS A 1 106 ? -6.165 9.897 6.399 1.00 93.94 106 CYS A CA 1
ATOM 806 C C . CYS A 1 106 ? -5.619 8.598 5.789 1.00 93.94 106 CYS A C 1
ATOM 808 O O . CYS A 1 106 ? -4.763 8.639 4.906 1.00 93.94 106 CYS A O 1
ATOM 810 N N . ALA A 1 107 ? -6.161 7.441 6.181 1.00 95.50 107 ALA A N 1
ATOM 811 C CA . ALA A 1 107 ? -5.735 6.140 5.674 1.00 95.50 107 ALA A CA 1
ATOM 812 C C . ALA A 1 107 ? -5.959 6.016 4.156 1.00 95.50 107 ALA A C 1
ATOM 814 O O . ALA A 1 107 ? -5.069 5.577 3.428 1.00 95.50 107 ALA A O 1
ATOM 815 N N . GLN A 1 108 ? -7.113 6.446 3.638 1.00 97.19 108 GLN A N 1
ATOM 816 C CA . GLN A 1 108 ? -7.377 6.431 2.195 1.00 97.19 108 GLN A CA 1
ATOM 817 C C . GLN A 1 108 ? -6.434 7.359 1.419 1.00 97.19 108 GLN A C 1
ATOM 819 O O . GLN A 1 108 ? -6.004 7.015 0.314 1.00 97.19 108 GLN A O 1
ATOM 824 N N . GLN A 1 109 ? -6.091 8.520 1.981 1.00 95.69 109 GLN A N 1
ATOM 825 C CA . GLN A 1 109 ? -5.124 9.440 1.382 1.00 95.69 109 GLN A CA 1
ATOM 826 C C . GLN A 1 109 ? -3.707 8.855 1.406 1.00 95.69 109 GLN A C 1
ATOM 828 O O . GLN A 1 109 ? -3.036 8.862 0.373 1.00 95.69 109 GLN A O 1
ATOM 833 N N . ALA A 1 110 ? -3.288 8.269 2.530 1.00 96.19 110 ALA A N 1
ATOM 834 C CA . ALA A 1 110 ? -2.028 7.542 2.652 1.00 96.19 110 ALA A CA 1
ATOM 835 C C . ALA A 1 110 ? -1.927 6.406 1.622 1.00 96.19 110 ALA A C 1
ATOM 837 O O . ALA A 1 110 ? -0.908 6.280 0.945 1.00 96.19 110 ALA A O 1
ATOM 838 N N . TRP A 1 111 ? -3.003 5.636 1.432 1.00 98.06 111 TRP A N 1
ATOM 839 C CA . TRP A 1 111 ? -3.079 4.565 0.435 1.00 98.06 111 TRP A CA 1
ATOM 840 C C . TRP A 1 111 ? -2.888 5.082 -0.997 1.00 98.06 111 TRP A C 1
ATOM 842 O O . TRP A 1 111 ? -2.003 4.605 -1.713 1.00 98.06 111 TRP A O 1
ATOM 852 N N . LYS A 1 112 ? -3.639 6.116 -1.405 1.00 97.88 112 LYS A N 1
ATOM 853 C CA . LYS A 1 112 ? -3.493 6.721 -2.745 1.00 97.88 112 LYS A CA 1
ATOM 854 C C . LYS A 1 112 ? -2.094 7.294 -2.956 1.00 97.88 112 LYS A C 1
ATOM 856 O O . LYS A 1 112 ? -1.517 7.141 -4.035 1.00 97.88 112 LYS A O 1
ATOM 861 N N . GLN A 1 113 ? -1.543 7.954 -1.942 1.00 96.38 113 GLN A N 1
ATOM 862 C CA . GLN A 1 113 ? -0.226 8.569 -2.030 1.00 96.38 113 GLN A CA 1
ATOM 863 C C . GLN A 1 113 ? 0.878 7.507 -2.114 1.00 96.38 113 GLN A C 1
ATOM 865 O O . GLN A 1 113 ? 1.767 7.634 -2.953 1.00 96.38 113 GLN A O 1
ATOM 870 N N . ALA A 1 114 ? 0.812 6.436 -1.319 1.00 96.75 114 ALA A N 1
ATOM 871 C CA . ALA A 1 114 ? 1.812 5.370 -1.341 1.00 96.75 114 ALA A CA 1
ATOM 872 C C . ALA A 1 114 ? 1.851 4.688 -2.716 1.00 96.75 114 ALA A C 1
ATOM 874 O O . ALA A 1 114 ? 2.924 4.504 -3.290 1.00 96.75 114 ALA A O 1
ATOM 875 N N . LEU A 1 115 ? 0.679 4.411 -3.297 1.00 97.94 115 LEU A N 1
ATOM 876 C CA . LEU A 1 115 ? 0.565 3.844 -4.643 1.00 97.94 115 LEU A CA 1
ATOM 877 C C . LEU A 1 115 ? 0.952 4.834 -5.750 1.00 97.94 115 LEU A C 1
ATOM 879 O O . LEU A 1 115 ? 1.499 4.430 -6.774 1.00 97.94 115 LEU A O 1
ATOM 883 N N . SER A 1 116 ? 0.724 6.135 -5.551 1.00 97.00 116 SER A N 1
ATOM 884 C CA . SER A 1 116 ? 1.218 7.170 -6.470 1.00 97.00 116 SER A CA 1
ATOM 885 C C . SER A 1 116 ? 2.742 7.198 -6.508 1.00 97.00 116 SER A C 1
ATOM 887 O O . SER A 1 116 ? 3.324 7.206 -7.592 1.00 97.00 116 SER A O 1
ATOM 889 N N . GLN A 1 117 ? 3.383 7.170 -5.338 1.00 96.44 117 GLN A N 1
ATOM 890 C CA . GLN A 1 117 ? 4.841 7.138 -5.218 1.00 96.44 117 GLN A CA 1
ATOM 891 C C . GLN A 1 117 ? 5.421 5.851 -5.810 1.00 96.44 117 GLN A C 1
ATOM 893 O O . GLN A 1 117 ? 6.362 5.916 -6.595 1.00 96.44 117 GLN A O 1
ATOM 898 N N . PHE A 1 118 ? 4.791 4.704 -5.547 1.00 97.12 118 PHE A N 1
ATOM 899 C CA . PHE A 1 118 ? 5.132 3.445 -6.208 1.00 97.12 118 PHE A CA 1
ATOM 900 C C . PHE A 1 118 ? 5.097 3.567 -7.738 1.00 97.12 118 PHE A C 1
ATOM 902 O O . PHE A 1 118 ? 6.013 3.115 -8.415 1.00 97.12 118 PHE A O 1
ATOM 909 N N . CYS A 1 119 ? 4.083 4.225 -8.308 1.00 97.50 119 CYS A N 1
ATOM 910 C CA . CYS A 1 119 ? 4.035 4.428 -9.754 1.00 97.50 119 CYS A CA 1
ATOM 911 C C . CYS A 1 119 ? 5.149 5.344 -10.274 1.00 97.50 119 CYS A C 1
ATOM 913 O O . CYS A 1 119 ? 5.694 5.069 -11.341 1.00 97.50 119 CYS A O 1
ATOM 915 N N . VAL A 1 120 ? 5.519 6.395 -9.536 1.00 96.56 120 VAL A N 1
ATOM 916 C CA . VAL A 1 120 ? 6.690 7.225 -9.873 1.00 96.56 120 VAL A CA 1
ATOM 917 C C . VAL A 1 120 ? 7.964 6.373 -9.893 1.00 96.56 120 VAL A C 1
ATOM 919 O O . VAL A 1 120 ? 8.756 6.478 -10.827 1.00 96.56 120 VAL A O 1
ATOM 922 N N . GLU A 1 121 ? 8.134 5.492 -8.908 1.00 95.44 121 GLU A N 1
ATOM 923 C CA . GLU A 1 121 ? 9.273 4.571 -8.817 1.00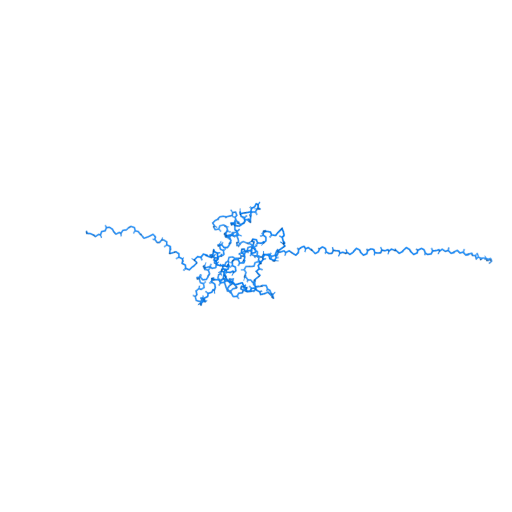 95.44 121 GLU A CA 1
ATOM 924 C C . GLU A 1 121 ? 9.272 3.499 -9.912 1.00 95.44 121 GLU A C 1
ATOM 926 O O . GLU A 1 121 ? 10.328 3.116 -10.402 1.00 95.44 121 GLU A O 1
ATOM 931 N N . GLU A 1 122 ? 8.108 3.006 -10.331 1.00 95.69 122 GLU A N 1
ATOM 932 C CA . GLU A 1 122 ? 8.008 2.068 -11.452 1.00 95.69 122 GLU A CA 1
ATOM 933 C C . GLU A 1 122 ? 8.445 2.732 -12.766 1.00 95.69 122 GLU A C 1
ATOM 935 O O . GLU A 1 122 ? 9.226 2.147 -13.523 1.00 95.69 122 GLU A O 1
ATOM 940 N N . TYR A 1 123 ? 8.000 3.970 -13.009 1.00 95.44 123 TYR A N 1
ATOM 941 C CA . TYR A 1 123 ? 8.346 4.737 -14.209 1.00 95.44 123 TYR A CA 1
ATOM 942 C C . TYR A 1 123 ? 9.768 5.308 -14.209 1.00 95.44 123 TYR A C 1
ATOM 944 O O . TYR A 1 123 ? 10.265 5.674 -15.273 1.00 95.44 123 TYR A O 1
ATOM 952 N N . SER A 1 124 ? 10.452 5.362 -13.064 1.00 93.81 124 SER A N 1
ATOM 953 C CA . SER A 1 124 ? 11.857 5.792 -12.986 1.00 93.81 124 SER A CA 1
ATOM 954 C C . SER A 1 124 ? 12.855 4.682 -13.340 1.00 93.81 124 SER A C 1
ATOM 956 O O . SER A 1 124 ? 14.068 4.864 -13.226 1.00 93.81 124 SER A O 1
ATOM 958 N N . THR A 1 125 ? 12.362 3.530 -13.801 1.00 90.06 125 THR A N 1
ATOM 959 C CA . THR A 1 125 ? 13.181 2.400 -14.247 1.00 90.06 125 THR A CA 1
ATOM 960 C C . THR A 1 125 ? 12.990 2.109 -15.732 1.00 90.06 125 THR A C 1
ATOM 962 O O . THR A 1 125 ? 11.993 2.484 -16.335 1.00 90.06 125 THR A O 1
ATOM 965 N N . MET A 1 126 ? 13.924 1.363 -16.328 1.00 88.00 126 MET A N 1
ATOM 966 C CA . MET A 1 126 ? 13.793 0.865 -17.708 1.00 88.00 126 MET A CA 1
ATOM 967 C C . MET A 1 126 ? 12.87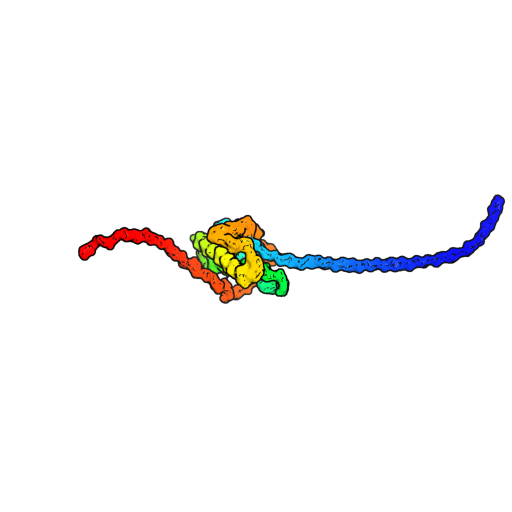0 -0.360 -17.830 1.00 88.00 126 MET A C 1
ATOM 969 O O . MET A 1 126 ? 12.759 -0.952 -18.901 1.00 88.00 126 MET A O 1
ATOM 973 N N . THR A 1 127 ? 12.243 -0.789 -16.732 1.00 87.88 127 THR A N 1
ATOM 974 C CA . THR A 1 127 ? 11.369 -1.966 -16.721 1.00 87.88 127 THR A CA 1
ATOM 975 C C . THR A 1 127 ? 9.923 -1.580 -17.010 1.00 87.88 127 THR A C 1
ATOM 977 O O . THR A 1 127 ? 9.517 -0.442 -16.788 1.00 87.88 127 THR A O 1
ATOM 980 N N . ALA A 1 128 ? 9.126 -2.526 -17.513 1.00 91.31 128 ALA A N 1
ATOM 981 C CA . ALA A 1 128 ? 7.702 -2.285 -17.699 1.00 91.31 128 ALA A CA 1
ATOM 982 C C . ALA A 1 128 ? 7.046 -1.982 -16.342 1.00 91.31 128 ALA A C 1
ATOM 984 O O . ALA A 1 128 ? 7.089 -2.813 -15.435 1.00 91.31 128 ALA A O 1
ATOM 985 N N . ALA A 1 129 ? 6.430 -0.805 -16.232 1.00 94.69 129 ALA A N 1
ATOM 986 C CA . ALA A 1 129 ? 5.713 -0.399 -15.033 1.00 94.69 129 ALA A CA 1
ATOM 987 C C . ALA A 1 129 ? 4.512 -1.312 -14.753 1.00 94.69 129 ALA A C 1
ATOM 989 O O . ALA A 1 129 ? 3.859 -1.812 -15.682 1.00 94.69 129 ALA A O 1
ATOM 990 N N . TYR A 1 130 ? 4.194 -1.459 -13.468 1.00 96.12 130 TYR A N 1
ATOM 991 C CA . TYR A 1 130 ? 3.017 -2.154 -12.966 1.00 96.12 130 TYR A CA 1
ATOM 992 C C . TYR A 1 130 ? 1.743 -1.729 -13.706 1.00 96.12 130 TYR A C 1
ATOM 994 O O . TYR A 1 130 ? 1.510 -0.539 -13.931 1.00 96.12 130 TYR A O 1
ATOM 1002 N N . LEU A 1 131 ? 0.897 -2.700 -14.068 1.00 96.38 131 LEU A N 1
ATOM 1003 C CA . LEU A 1 131 ? -0.250 -2.490 -14.959 1.00 96.38 131 LEU A CA 1
ATOM 1004 C C . LEU A 1 131 ? -1.141 -1.322 -14.508 1.00 96.38 131 LEU A C 1
ATOM 1006 O O . LEU A 1 131 ? -1.456 -0.445 -15.312 1.00 96.38 131 LEU A O 1
ATOM 1010 N N . CYS A 1 132 ? -1.478 -1.263 -13.218 1.00 97.75 132 CYS A N 1
ATOM 1011 C CA . CYS A 1 132 ? -2.352 -0.219 -12.683 1.00 97.75 132 CYS A CA 1
ATOM 1012 C C . CYS A 1 132 ? -1.763 1.192 -12.759 1.00 97.75 132 CYS A C 1
ATOM 1014 O O . CYS A 1 132 ? -2.522 2.157 -12.843 1.00 97.75 132 CYS A O 1
ATOM 1016 N N . CYS A 1 133 ? -0.437 1.342 -12.826 1.00 97.75 133 CYS A N 1
ATOM 1017 C CA . CYS A 1 133 ? 0.198 2.653 -12.959 1.00 97.75 133 CYS A CA 1
ATOM 1018 C C . CYS A 1 133 ? -0.084 3.331 -14.305 1.00 97.75 133 CYS A C 1
ATOM 1020 O O . CYS A 1 133 ? -0.013 4.557 -14.389 1.00 97.75 133 CYS A O 1
ATOM 1022 N N . ARG A 1 134 ? -0.483 2.557 -15.325 1.00 96.62 134 ARG A N 1
ATOM 1023 C CA . ARG A 1 134 ? -0.888 3.078 -16.641 1.00 96.62 134 ARG A CA 1
ATOM 1024 C C . ARG A 1 134 ? -2.240 3.786 -16.612 1.00 96.62 134 ARG A C 1
ATOM 1026 O O . ARG A 1 134 ? -2.522 4.598 -17.487 1.00 96.62 134 ARG A O 1
ATOM 1033 N N . SER A 1 135 ? -3.068 3.486 -15.615 1.00 97.12 135 SER A N 1
ATOM 1034 C CA . SER A 1 135 ? -4.367 4.130 -15.435 1.00 97.12 135 SER A CA 1
ATOM 1035 C C . SER A 1 135 ? -4.211 5.507 -14.784 1.00 97.12 135 SER A C 1
ATOM 1037 O O . SER A 1 135 ? -3.234 5.782 -14.078 1.00 97.12 135 SER A O 1
ATOM 1039 N N . GLN A 1 136 ? -5.186 6.386 -15.007 1.00 92.94 136 GLN A N 1
ATOM 1040 C CA . GLN A 1 136 ? -5.217 7.747 -14.464 1.00 92.94 136 GLN A CA 1
ATOM 1041 C C . GLN A 1 136 ? -6.504 7.993 -13.673 1.00 92.94 136 GLN A C 1
ATOM 1043 O O . GLN A 1 136 ? -7.478 7.254 -13.818 1.00 92.94 136 GLN A O 1
ATOM 1048 N N . GLY A 1 137 ? -6.498 9.034 -12.835 1.00 94.19 137 GLY A N 1
ATOM 1049 C CA . GLY A 1 137 ? -7.653 9.411 -12.020 1.00 94.19 137 GLY A CA 1
ATOM 1050 C C . GLY A 1 137 ? -8.167 8.249 -11.170 1.00 94.19 137 GLY A C 1
ATOM 1051 O O . GLY A 1 137 ? -7.381 7.460 -10.642 1.00 94.19 137 GLY A O 1
ATOM 1052 N N . ASP A 1 138 ? -9.488 8.124 -11.068 1.00 95.88 138 ASP A N 1
ATOM 1053 C CA . ASP A 1 138 ? -10.119 7.081 -10.256 1.00 95.88 138 ASP A CA 1
ATOM 1054 C C . ASP A 1 138 ? -9.947 5.666 -10.818 1.00 95.88 138 ASP A C 1
ATOM 1056 O O . ASP A 1 138 ? -9.854 4.719 -10.040 1.00 95.88 138 ASP A O 1
ATOM 1060 N N . ALA A 1 139 ? -9.780 5.512 -12.137 1.00 97.88 139 ALA A N 1
ATOM 1061 C CA . ALA A 1 139 ? -9.531 4.206 -12.754 1.00 97.88 139 ALA A CA 1
ATOM 1062 C C . ALA A 1 139 ? -8.237 3.555 -12.235 1.00 97.88 139 ALA A C 1
ATOM 1064 O O . ALA A 1 139 ? -8.155 2.332 -12.111 1.00 97.88 139 ALA A O 1
ATOM 1065 N N . ARG A 1 140 ? -7.233 4.367 -11.872 1.00 98.00 140 ARG A N 1
ATOM 1066 C CA . ARG A 1 140 ? -6.014 3.877 -11.211 1.00 98.00 140 ARG A CA 1
ATOM 1067 C C . ARG A 1 140 ? -6.333 3.215 -9.879 1.00 98.00 140 ARG A C 1
ATOM 1069 O O . ARG A 1 140 ? -5.829 2.129 -9.606 1.00 98.00 140 ARG A O 1
ATOM 1076 N N . TRP A 1 141 ? -7.164 3.860 -9.069 1.00 97.81 141 TRP A N 1
ATOM 1077 C CA . TRP A 1 141 ? -7.531 3.366 -7.746 1.00 97.81 141 TRP A CA 1
ATOM 1078 C C . TRP A 1 141 ? -8.397 2.117 -7.848 1.00 97.81 141 TRP A C 1
ATOM 1080 O O . TRP A 1 141 ? -8.117 1.149 -7.155 1.00 97.81 141 TRP A O 1
ATOM 1090 N N . THR A 1 142 ? -9.357 2.086 -8.773 1.00 98.00 142 THR A N 1
ATOM 1091 C CA . THR A 1 142 ? -10.141 0.877 -9.060 1.00 98.00 142 THR A CA 1
ATOM 1092 C C . THR A 1 142 ? -9.254 -0.291 -9.490 1.00 98.00 142 THR A C 1
ATOM 1094 O O . THR A 1 142 ? -9.469 -1.408 -9.038 1.00 98.00 142 THR A O 1
ATOM 1097 N N . CYS A 1 143 ? -8.226 -0.052 -10.311 1.00 98.44 143 CYS A N 1
ATOM 1098 C CA . CYS A 1 143 ? -7.292 -1.109 -10.700 1.00 98.44 143 CYS A CA 1
ATOM 1099 C C . CYS A 1 143 ? -6.524 -1.669 -9.494 1.00 98.44 143 CYS A C 1
ATOM 1101 O O . CYS A 1 143 ? -6.451 -2.883 -9.324 1.00 98.44 143 CYS A O 1
ATOM 1103 N N . PHE A 1 144 ? -5.979 -0.802 -8.634 1.00 98.31 144 PHE A N 1
ATOM 1104 C CA . PHE A 1 144 ? -5.272 -1.246 -7.427 1.00 98.31 144 PHE A CA 1
ATOM 1105 C C . PHE A 1 144 ? -6.179 -1.935 -6.399 1.00 98.31 144 PHE A C 1
ATOM 1107 O O . PHE A 1 144 ? -5.670 -2.671 -5.565 1.00 98.31 144 PHE A O 1
ATOM 1114 N N . ASP A 1 145 ? -7.490 -1.724 -6.475 1.00 97.38 145 ASP A N 1
ATOM 1115 C CA . ASP A 1 145 ? -8.483 -2.303 -5.566 1.00 97.38 145 ASP A CA 1
ATOM 1116 C C . ASP A 1 145 ? -9.246 -3.495 -6.184 1.00 97.38 145 ASP A C 1
ATOM 1118 O O . ASP A 1 145 ? -10.327 -3.849 -5.726 1.00 97.38 145 ASP A O 1
ATOM 1122 N N . SER A 1 146 ? -8.721 -4.091 -7.266 1.00 95.12 146 SER A N 1
ATOM 1123 C CA . SER A 1 146 ? -9.412 -5.150 -8.028 1.00 95.12 146 SER A CA 1
ATOM 1124 C C . SER A 1 146 ? -9.006 -6.574 -7.640 1.00 95.12 146 SER A C 1
ATOM 1126 O O . SER A 1 146 ? -9.857 -7.453 -7.526 1.00 95.12 146 SER A O 1
ATOM 1128 N N . GLU A 1 147 ? -7.716 -6.804 -7.403 1.00 90.94 147 GLU A N 1
ATOM 1129 C CA . GLU A 1 147 ? -7.163 -8.086 -6.970 1.00 90.94 147 GLU A CA 1
ATOM 1130 C C . GLU A 1 147 ? -6.447 -7.860 -5.643 1.00 90.94 147 GLU A C 1
ATOM 1132 O O . GLU A 1 147 ? -5.390 -7.236 -5.608 1.00 90.94 147 GLU A O 1
ATOM 1137 N N . LEU A 1 148 ? -7.053 -8.325 -4.549 1.00 95.81 148 LEU A N 1
ATOM 1138 C CA . LEU A 1 148 ? -6.629 -8.008 -3.187 1.00 95.81 148 LEU A CA 1
ATOM 1139 C C . LEU A 1 148 ? -6.084 -9.261 -2.492 1.00 95.81 148 LEU A C 1
ATOM 1141 O O . LEU A 1 148 ? -6.873 -10.072 -2.011 1.00 95.81 148 LEU A O 1
ATOM 1145 N N . PRO A 1 149 ? -4.753 -9.434 -2.387 1.00 95.56 149 PRO A N 1
ATOM 1146 C CA . PRO A 1 149 ? -4.171 -10.591 -1.708 1.00 95.56 149 PRO A CA 1
ATOM 1147 C C . PRO A 1 149 ? -4.455 -10.630 -0.198 1.00 95.56 149 PRO A C 1
ATOM 1149 O O . PRO A 1 149 ? -4.417 -11.699 0.401 1.00 95.56 149 PRO A O 1
ATOM 1152 N N . ASN A 1 150 ? -4.711 -9.474 0.426 1.00 95.94 150 ASN A N 1
ATOM 1153 C CA . ASN A 1 150 ? -5.057 -9.356 1.846 1.00 95.94 150 ASN A CA 1
ATOM 1154 C C . ASN A 1 150 ? -6.078 -8.215 2.063 1.00 95.94 150 ASN A C 1
ATOM 1156 O O . ASN A 1 150 ? -5.683 -7.119 2.472 1.00 95.94 150 ASN A O 1
ATOM 1160 N N . PRO A 1 151 ? -7.372 -8.429 1.751 1.00 97.06 151 PRO A N 1
ATOM 1161 C CA . PRO A 1 151 ? -8.398 -7.382 1.817 1.00 97.06 151 PRO A CA 1
ATOM 1162 C C . PRO A 1 151 ? -8.692 -6.896 3.244 1.00 97.06 151 PRO A C 1
ATOM 1164 O O . PRO A 1 151 ? -8.975 -5.715 3.464 1.00 97.06 151 PRO A O 1
ATOM 1167 N N . ASP A 1 152 ? -8.560 -7.801 4.212 1.00 96.31 152 ASP A N 1
ATOM 1168 C CA . ASP A 1 152 ? -8.924 -7.570 5.612 1.00 96.31 152 ASP A CA 1
ATOM 1169 C C . ASP A 1 152 ? -7.736 -7.159 6.486 1.00 96.31 152 ASP A C 1
ATOM 1171 O O . ASP A 1 152 ? -7.876 -7.045 7.701 1.00 96.31 152 ASP A O 1
ATOM 1175 N N . TYR A 1 153 ? -6.555 -6.942 5.893 1.00 96.88 153 TYR A N 1
ATOM 1176 C CA . TYR A 1 153 ? -5.339 -6.587 6.631 1.00 96.88 153 TYR A CA 1
ATOM 1177 C C . TYR A 1 153 ? -4.987 -7.583 7.747 1.00 96.88 153 TYR A C 1
ATOM 1179 O O . TYR A 1 153 ? -4.429 -7.203 8.784 1.00 96.88 153 TYR A O 1
ATOM 1187 N N . SER A 1 154 ? -5.274 -8.865 7.502 1.00 95.88 154 SER A N 1
ATOM 1188 C CA . SER A 1 154 ? -5.027 -9.945 8.452 1.00 95.88 154 SER A CA 1
ATOM 1189 C C . SER A 1 154 ? -3.531 -10.053 8.772 1.00 95.88 154 SER A C 1
ATOM 1191 O O . SER A 1 154 ? -2.702 -9.916 7.860 1.00 95.88 154 SER A O 1
ATOM 1193 N N . PRO A 1 155 ? -3.162 -10.294 10.042 1.00 95.38 155 PRO A N 1
ATOM 1194 C CA . PRO A 1 155 ? -1.779 -10.468 10.445 1.00 95.38 155 PRO A CA 1
ATOM 1195 C C . PRO A 1 155 ? -1.251 -11.828 9.987 1.00 95.38 155 PRO A C 1
ATOM 1197 O O . PRO A 1 155 ? -1.998 -12.793 9.817 1.00 95.38 155 PRO A O 1
ATOM 1200 N N . THR A 1 156 ? 0.064 -11.928 9.839 1.00 93.62 156 THR A N 1
ATOM 1201 C CA . THR A 1 156 ? 0.747 -13.200 9.626 1.00 93.62 156 THR A CA 1
ATOM 1202 C C . THR A 1 156 ? 0.930 -13.908 10.975 1.00 93.62 156 THR A C 1
ATOM 1204 O O . THR A 1 156 ? 1.534 -13.331 11.884 1.00 93.62 156 THR A O 1
ATOM 1207 N N . PRO A 1 157 ? 0.439 -15.152 11.146 1.00 92.69 157 PRO A N 1
ATOM 1208 C CA . PRO A 1 157 ? 0.596 -15.887 12.399 1.00 92.69 157 PRO A CA 1
ATOM 1209 C C . PRO A 1 157 ? 2.065 -16.018 12.821 1.00 92.69 157 PRO A C 1
ATOM 1211 O O . PRO A 1 157 ? 2.914 -16.409 12.024 1.00 92.69 157 PRO A O 1
ATOM 1214 N N . GLY A 1 158 ? 2.360 -15.696 14.083 1.00 91.50 158 GLY A N 1
ATOM 1215 C CA . GLY A 1 158 ? 3.712 -15.791 14.646 1.00 91.50 158 GLY A CA 1
ATOM 1216 C C . GLY A 1 158 ? 4.695 -14.709 14.182 1.00 91.50 158 GLY A C 1
ATOM 1217 O O . GLY A 1 158 ? 5.874 -14.794 14.522 1.00 91.50 158 GLY A O 1
ATOM 1218 N N . TYR A 1 159 ? 4.243 -13.701 13.430 1.00 92.56 159 TYR A N 1
ATOM 1219 C CA . TYR A 1 159 ? 5.068 -12.569 13.011 1.00 92.56 159 TYR A CA 1
ATOM 1220 C C . TYR A 1 159 ? 4.851 -11.340 13.903 1.00 92.56 159 TYR A C 1
ATOM 1222 O O . TYR A 1 159 ? 3.715 -10.981 14.211 1.00 92.56 159 TYR A O 1
ATOM 1230 N N . THR A 1 160 ? 5.947 -10.647 14.219 1.00 93.69 160 THR A N 1
ATOM 1231 C CA . THR A 1 160 ? 5.939 -9.314 14.832 1.00 93.69 160 THR A CA 1
ATOM 1232 C C . THR A 1 160 ? 6.880 -8.406 14.049 1.00 93.69 160 THR A C 1
ATOM 1234 O O . THR A 1 160 ? 8.040 -8.757 13.816 1.00 93.69 160 THR A O 1
ATOM 1237 N N . ALA A 1 161 ? 6.387 -7.243 13.629 1.00 90.31 161 ALA A N 1
ATOM 1238 C CA . ALA A 1 161 ? 7.162 -6.268 12.883 1.00 90.31 161 ALA A CA 1
ATOM 1239 C C . ALA A 1 161 ? 8.330 -5.733 13.731 1.00 90.31 161 ALA A C 1
ATOM 1241 O O . ALA A 1 161 ? 8.170 -5.504 14.932 1.00 90.31 161 ALA A O 1
ATOM 1242 N N . PRO A 1 162 ? 9.512 -5.514 13.130 1.00 86.00 162 PRO A N 1
ATOM 1243 C CA . PRO A 1 162 ? 10.614 -4.882 13.837 1.00 86.00 162 PRO A CA 1
ATOM 1244 C C . PRO A 1 162 ? 10.245 -3.440 14.204 1.00 86.00 162 PRO A C 1
ATOM 1246 O O . PRO A 1 162 ? 9.615 -2.732 13.416 1.00 86.00 162 PRO A O 1
ATOM 1249 N N . HIS A 1 163 ? 10.688 -2.988 15.378 1.00 70.75 163 HIS A N 1
ATOM 1250 C CA . HIS A 1 163 ? 10.601 -1.580 15.752 1.00 70.75 163 HIS A CA 1
ATOM 1251 C C . HIS A 1 163 ? 11.465 -0.758 14.791 1.00 70.75 163 HIS A C 1
ATOM 1253 O O . HIS A 1 163 ? 12.684 -0.914 14.745 1.00 70.75 163 HIS A O 1
ATOM 1259 N N . THR A 1 164 ? 10.831 0.087 13.985 1.00 60.31 164 THR A N 1
ATOM 1260 C CA . THR A 1 164 ? 11.526 1.057 13.140 1.00 60.31 164 THR A CA 1
ATOM 1261 C C . THR A 1 164 ? 11.463 2.413 13.822 1.00 60.31 164 THR A C 1
ATOM 1263 O O . THR A 1 164 ? 10.368 2.955 13.984 1.00 60.31 164 THR A O 1
ATOM 1266 N N . ASP A 1 165 ? 12.611 2.965 14.210 1.00 50.16 165 ASP A N 1
ATOM 1267 C CA . ASP A 1 165 ? 12.689 4.330 14.730 1.00 50.16 165 ASP A CA 1
ATOM 1268 C C . ASP A 1 165 ? 12.162 5.297 13.654 1.00 50.16 165 ASP A C 1
ATOM 1270 O O . ASP A 1 165 ? 12.655 5.329 12.522 1.00 50.16 165 ASP A O 1
ATOM 1274 N N . GLY A 1 166 ? 11.093 6.028 13.984 1.00 49.34 166 GLY A N 1
ATOM 1275 C CA . GLY A 1 166 ? 10.183 6.703 13.044 1.00 49.34 166 GLY A CA 1
ATOM 1276 C C . GLY A 1 166 ? 10.765 7.839 12.192 1.00 49.34 166 GLY A C 1
ATOM 1277 O O . GLY A 1 166 ? 10.038 8.438 11.403 1.00 49.34 166 GLY A O 1
ATOM 1278 N N . GLU A 1 167 ? 12.063 8.117 12.293 1.00 41.75 167 GLU A N 1
ATOM 1279 C CA . GLU A 1 167 ? 12.725 9.279 11.685 1.00 41.75 167 GLU A CA 1
ATOM 1280 C C . GLU A 1 167 ? 12.753 9.221 10.143 1.00 41.75 167 GLU A C 1
ATOM 1282 O O . GLU A 1 167 ? 12.631 10.238 9.465 1.00 41.75 167 GLU A O 1
ATOM 1287 N N . LYS A 1 168 ? 12.862 8.027 9.540 1.00 45.91 168 LYS A N 1
ATOM 1288 C CA . LYS A 1 168 ? 12.916 7.878 8.064 1.00 45.91 168 LYS A CA 1
ATOM 1289 C C . LYS A 1 168 ? 11.545 7.734 7.399 1.00 45.91 168 LYS A C 1
ATOM 1291 O O . LYS A 1 168 ? 11.463 7.625 6.179 1.00 45.91 168 LYS A O 1
ATOM 1296 N N . SER A 1 169 ? 10.481 7.715 8.194 1.00 50.44 169 SER A N 1
ATOM 1297 C CA . SER A 1 169 ? 9.167 7.221 7.779 1.00 50.44 169 SER A CA 1
ATOM 1298 C C . SER A 1 169 ? 8.162 8.320 7.418 1.00 50.44 169 SER A C 1
ATOM 1300 O O . SER A 1 169 ? 7.159 8.071 6.749 1.00 50.44 169 SER A O 1
ATOM 1302 N N . LEU A 1 170 ? 8.456 9.556 7.824 1.00 53.28 170 LEU A N 1
ATOM 1303 C CA . LEU A 1 170 ? 7.608 10.728 7.592 1.00 53.28 170 LEU A CA 1
ATOM 1304 C C . LEU A 1 170 ? 7.957 11.483 6.302 1.00 53.28 170 LEU A C 1
ATOM 1306 O O . LEU A 1 170 ? 7.205 12.361 5.883 1.00 53.28 170 LEU A O 1
ATOM 1310 N N . ALA A 1 171 ? 9.069 11.145 5.639 1.00 54.00 171 ALA A N 1
ATOM 1311 C CA . ALA A 1 171 ? 9.450 11.779 4.382 1.00 54.00 171 ALA A CA 1
ATOM 1312 C C . ALA A 1 171 ? 8.371 11.536 3.311 1.00 54.00 171 ALA A C 1
ATOM 1314 O O . ALA A 1 171 ? 8.125 10.407 2.883 1.00 54.00 171 ALA A O 1
ATOM 1315 N N . GLY A 1 172 ? 7.711 12.613 2.885 1.00 59.38 172 GLY A N 1
ATOM 1316 C CA . GLY A 1 172 ? 6.627 12.560 1.907 1.00 59.38 172 GLY A CA 1
ATOM 1317 C C . GLY A 1 172 ? 5.273 12.112 2.464 1.00 59.38 172 GLY A C 1
ATOM 1318 O O . GLY A 1 172 ? 4.363 11.896 1.657 1.00 59.38 172 GLY A O 1
ATOM 1319 N N . PHE A 1 173 ? 5.120 11.983 3.793 1.00 63.09 173 PHE A N 1
ATOM 1320 C CA . PHE A 1 173 ? 3.789 11.932 4.399 1.00 63.09 173 PHE A CA 1
ATOM 1321 C C . PHE A 1 173 ? 3.096 13.258 4.069 1.00 63.09 173 PHE A C 1
ATOM 1323 O O . PHE A 1 173 ? 3.688 14.316 4.295 1.00 63.09 173 PHE A O 1
ATOM 1330 N N . PRO A 1 174 ? 1.900 13.245 3.466 1.00 57.25 174 PRO A N 1
ATOM 1331 C CA . PRO A 1 174 ? 1.209 14.492 3.200 1.00 57.25 174 PRO A CA 1
ATOM 1332 C C . PRO A 1 174 ? 0.854 15.168 4.535 1.00 57.25 174 PRO A C 1
ATOM 1334 O O . PRO A 1 174 ? 0.614 14.482 5.528 1.00 57.25 174 PRO A O 1
ATOM 1337 N N . ASP A 1 175 ? 0.779 16.500 4.569 1.00 55.28 175 ASP A N 1
ATOM 1338 C CA . ASP A 1 175 ? 0.148 17.229 5.677 1.00 55.28 175 ASP A CA 1
ATOM 1339 C C . ASP A 1 175 ? -1.357 16.894 5.690 1.00 55.28 175 ASP A C 1
ATOM 1341 O O . ASP A 1 175 ? -2.198 17.626 5.171 1.00 55.28 175 ASP A O 1
ATOM 1345 N N . LEU A 1 176 ? -1.704 15.718 6.219 1.00 54.94 176 LEU A N 1
ATOM 1346 C CA . LEU A 1 176 ? -3.051 15.138 6.190 1.00 54.94 176 LEU A CA 1
ATOM 1347 C C . LEU A 1 176 ? -3.979 15.696 7.279 1.00 54.94 176 LEU A C 1
ATOM 1349 O O . LEU A 1 176 ? -5.142 15.308 7.350 1.00 54.94 176 LEU A O 1
ATOM 1353 N N . LEU A 1 177 ? -3.492 16.629 8.103 1.00 52.78 177 LEU A N 1
ATOM 1354 C CA . LEU A 1 177 ? -4.267 17.254 9.181 1.00 52.78 177 LEU A CA 1
ATOM 1355 C C . LEU A 1 177 ? -5.035 18.515 8.755 1.00 52.78 177 LEU A C 1
ATOM 1357 O O . LEU A 1 177 ? -5.814 19.038 9.547 1.00 52.78 177 LEU A O 1
ATOM 1361 N N . HIS A 1 178 ? -4.893 18.978 7.510 1.00 47.16 178 HIS A N 1
ATOM 1362 C CA . HIS A 1 178 ? -5.684 20.096 6.993 1.00 47.16 178 HIS A CA 1
ATOM 1363 C C . HIS A 1 178 ? -6.394 19.707 5.692 1.00 47.16 178 HIS A C 1
ATOM 1365 O O . HIS A 1 178 ? -5.833 19.877 4.606 1.00 47.16 178 HIS A O 1
ATOM 1371 N N . PRO A 1 179 ? -7.646 19.213 5.744 1.00 48.50 179 PRO A N 1
ATOM 1372 C CA . PRO A 1 179 ? -8.489 19.264 4.562 1.00 48.50 179 PRO A CA 1
ATOM 1373 C C . PRO A 1 179 ? -8.616 20.739 4.164 1.00 48.50 179 PRO A C 1
ATOM 1375 O O . PRO A 1 179 ? -9.152 21.545 4.921 1.00 48.50 179 PRO A O 1
ATOM 1378 N N . ASN A 1 180 ? -8.103 21.115 2.988 1.00 39.22 180 ASN A N 1
ATOM 1379 C CA . ASN A 1 180 ? -8.487 22.394 2.398 1.00 39.22 180 ASN A CA 1
ATOM 1380 C C . ASN A 1 180 ? -10.023 22.414 2.346 1.00 39.22 180 ASN A C 1
ATOM 1382 O O . ASN A 1 180 ? -10.601 21.455 1.815 1.00 39.22 180 ASN A O 1
ATOM 1386 N N . PRO A 1 181 ? -10.692 23.445 2.892 1.00 39.00 181 PRO A N 1
ATOM 1387 C CA . PRO A 1 181 ? -12.132 23.542 2.751 1.00 39.00 181 PRO A CA 1
ATOM 1388 C C . PRO A 1 181 ? -12.470 23.531 1.254 1.00 39.00 181 PRO A C 1
ATOM 1390 O O . PRO A 1 181 ? -11.703 24.080 0.448 1.00 39.00 181 PRO A O 1
ATOM 1393 N N . PRO A 1 182 ? -13.588 22.902 0.845 1.00 40.97 182 PRO A N 1
ATOM 1394 C CA . PRO A 1 182 ? -14.060 23.052 -0.520 1.00 40.97 182 PRO A CA 1
ATOM 1395 C C . PRO A 1 182 ? -14.151 24.550 -0.800 1.00 40.97 182 PRO A C 1
ATOM 1397 O O . PRO A 1 182 ? -14.677 25.295 0.027 1.00 40.97 182 PRO A O 1
ATOM 1400 N N . LYS A 1 183 ? -13.601 25.001 -1.934 1.00 41.56 183 LYS A N 1
ATOM 1401 C CA . LYS A 1 183 ? -13.790 26.378 -2.396 1.00 41.56 183 LYS A CA 1
ATOM 1402 C C . LYS A 1 183 ? -15.293 26.576 -2.564 1.00 41.56 183 LYS A C 1
ATOM 1404 O O . LYS A 1 183 ? -15.847 26.216 -3.599 1.00 41.56 183 LYS A O 1
ATOM 1409 N N . SER A 1 184 ? -15.957 27.086 -1.533 1.00 40.84 184 SER A N 1
ATOM 1410 C CA . SER A 1 184 ? -17.317 27.569 -1.644 1.00 40.84 184 SER A CA 1
ATOM 1411 C C . SER A 1 184 ? -17.248 28.725 -2.625 1.00 40.84 184 SER A C 1
ATOM 1413 O O . SER A 1 184 ? -16.660 29.768 -2.338 1.00 40.84 184 SER A O 1
ATOM 1415 N N . SER A 1 185 ? -17.791 28.502 -3.814 1.00 51.62 185 SER A N 1
ATOM 1416 C CA . SER A 1 185 ? -18.215 29.556 -4.715 1.00 51.62 185 SER A CA 1
ATOM 1417 C C . SER A 1 185 ? -19.227 30.416 -3.958 1.00 51.62 185 SER A C 1
ATOM 1419 O O . SER A 1 185 ? -20.415 30.098 -3.953 1.00 51.62 185 SER A O 1
ATOM 1421 N N . LEU A 1 186 ? -18.760 31.446 -3.250 1.00 44.12 186 LEU A N 1
ATOM 1422 C CA . LEU A 1 186 ? -19.641 32.458 -2.695 1.00 44.12 186 LEU A CA 1
ATOM 1423 C C . LEU A 1 186 ? -19.657 33.644 -3.653 1.00 44.12 186 LEU A C 1
ATOM 1425 O O . LEU A 1 186 ? -18.632 34.257 -3.950 1.00 44.12 186 LEU A O 1
ATOM 1429 N N . SER A 1 187 ? -20.855 33.806 -4.199 1.00 40.47 187 SER A N 1
ATOM 1430 C CA . SER A 1 187 ? -21.315 34.722 -5.225 1.00 40.47 187 SER A CA 1
ATOM 1431 C C . SER A 1 187 ? -20.784 36.143 -5.086 1.00 40.47 187 SER A C 1
ATOM 1433 O O . SER A 1 187 ? -20.702 36.703 -3.996 1.00 40.47 187 SER A O 1
ATOM 1435 N N . ALA A 1 188 ? -20.523 36.744 -6.243 1.00 49.19 188 ALA A N 1
ATOM 1436 C CA . ALA A 1 188 ? -20.651 38.175 -6.411 1.00 49.19 188 ALA A CA 1
ATOM 1437 C C . ALA A 1 188 ? -22.084 38.585 -6.040 1.00 49.19 188 ALA A C 1
ATOM 1439 O O . ALA A 1 188 ? -23.012 38.154 -6.711 1.00 49.19 188 ALA A O 1
ATOM 1440 N N . GLU A 1 189 ? -22.247 39.360 -4.972 1.00 51.09 189 GLU A N 1
ATOM 1441 C CA . GLU A 1 189 ? -23.306 40.363 -4.787 1.00 51.09 189 GLU A CA 1
ATOM 1442 C C . GLU A 1 189 ? -23.120 41.021 -3.418 1.00 51.09 189 GLU A C 1
ATOM 1444 O O . GLU A 1 189 ? -23.726 40.624 -2.438 1.00 51.09 189 GLU A O 1
ATOM 1449 N N . GLU A 1 190 ? -22.256 42.034 -3.352 1.00 45.12 190 GLU A N 1
ATOM 1450 C CA . GLU A 1 190 ? -22.486 43.165 -2.449 1.00 45.12 190 GLU A CA 1
ATOM 1451 C C . GLU A 1 190 ? -21.765 44.389 -3.021 1.00 45.12 190 GLU A C 1
ATOM 1453 O O . GLU A 1 190 ? -20.660 44.769 -2.640 1.00 45.12 190 GLU A O 1
ATOM 1458 N N . ARG A 1 191 ? -22.377 44.968 -4.058 1.00 51.41 191 ARG A N 1
ATOM 1459 C CA . ARG A 1 191 ? -22.104 46.342 -4.479 1.00 51.41 191 ARG A CA 1
ATOM 1460 C C . ARG A 1 191 ? -23.390 47.130 -4.320 1.00 51.41 191 ARG A C 1
ATOM 1462 O O . ARG A 1 191 ? -24.004 47.526 -5.303 1.00 51.41 191 ARG A O 1
ATOM 1469 N N . LEU A 1 192 ? -23.791 47.323 -3.075 1.00 57.47 192 LEU A N 1
ATOM 1470 C CA . LEU A 1 192 ? -24.680 48.406 -2.707 1.00 57.47 192 LEU A CA 1
ATOM 1471 C C . LEU A 1 192 ? -24.409 48.736 -1.244 1.00 57.47 192 LEU A C 1
ATOM 1473 O O . LEU A 1 192 ? -24.884 48.034 -0.370 1.00 57.47 192 LEU A O 1
ATOM 1477 N N . GLU A 1 193 ? -23.613 49.773 -1.011 1.00 52.94 193 GLU A N 1
ATOM 1478 C CA . GLU A 1 193 ? -23.895 50.781 0.007 1.00 52.94 193 GLU A CA 1
ATOM 1479 C C . GLU A 1 193 ? -22.969 51.988 -0.222 1.00 52.94 193 GLU A C 1
ATOM 1481 O O . GLU A 1 193 ? -21.754 51.890 -0.091 1.00 52.94 193 GLU A O 1
ATOM 1486 N N . ILE A 1 194 ? -23.627 53.078 -0.643 1.00 45.16 194 ILE A N 1
ATOM 1487 C CA . ILE A 1 194 ? -23.393 54.500 -0.321 1.00 45.16 194 ILE A CA 1
ATOM 1488 C C . ILE A 1 194 ? -22.056 55.121 -0.753 1.00 45.16 194 ILE A C 1
ATOM 1490 O O . ILE A 1 194 ? -21.015 54.906 -0.101 1.00 45.16 194 ILE A O 1
#